Protein AF-0000000070921829 (afdb_homodimer)

Nearest PDB structures (foldseek):
  1y7y-assembly1_B  TM=9.524E-01  e=3.394E-04  Aeromonas hydrophila
  3f51-assembly1_A  TM=9.503E-01  e=8.361E-04  Corynebacterium glutamicum
  1y7y-assembly1_A  TM=8.152E-01  e=5.829E-04  Aeromonas hydrophila
  2b5a-assembly1_A  TM=7.660E-01  e=7.414E-04  [Bacillus] caldolyticus
  3kxa-assembly2_D  TM=5.049E-01  e=1.297E-04  Neisseria gonorrhoeae FA 1090

Secondary structure (DSSP, 8-state):
-----EEEEETTEEEEEEEEHHHHHHHHHHHHTT----STTSGGGSTTSSSS-PPPHHHHHHHHH--S-HHHHHHHHTT--HHHHHHHHTS-HHHHHHHHTTS-PPPHHHHHHHHHHHTS-GGGG-/---PPEEEEETTEEEEEEEEHHHHHHHHHHHHHHH-STTHHHHHHHHHHHTT----HHHHHHHHH--S-HHHHHHHHTT--HHHHHHHHTS-HHHHHHHHTTS-PPPHHHHHHHHHHHTS-GGGG-

Organism: NCBI:txid713585

InterPro domains:
  IPR001387 Cro/C1-type, helix-turn-helix domain [PF01381] (71-125)
  IPR001387 Cro/C1-type, helix-turn-helix domain [PS50943] (71-125)
  IPR001387 Cro/C1-type, helix-turn-helix domain [SM00530] (70-125)
  IPR001387 Cro/C1-type, helix-turn-helix domain [cd00093] (71-125)
  IPR010982 Lambda repressor-like, DNA-binding domain superfamily [G3DSA:1.10.260.40] (68-126)
  IPR010982 Lambda repressor-like, DNA-binding domain superfamily [SSF47413] (70-125)
  IPR050807 Transcriptional regulator/dioxygenase, bacterial-type [PTHR46797] (71-126)

Structure (mmCIF, N/CA/C/O backbone):
data_AF-0000000070921829-model_v1
#
loop_
_entity.id
_entity.type
_entity.pdbx_description
1 polymer 'XRE family transcriptional regulator'
#
loop_
_atom_site.group_PDB
_atom_site.id
_atom_site.type_symbol
_atom_site.label_atom_id
_atom_site.label_alt_id
_atom_site.label_comp_id
_atom_site.label_asym_id
_atom_site.label_entity_id
_atom_site.label_seq_id
_atom_site.pdbx_PDB_ins_code
_atom_site.Cartn_x
_atom_site.Cartn_y
_atom_site.Cartn_z
_atom_site.occupancy
_atom_site.B_iso_or_equiv
_atom_site.auth_seq_id
_atom_site.auth_comp_id
_atom_site.auth_asym_id
_atom_site.auth_atom_id
_atom_site.pdbx_PDB_model_num
ATOM 1 N N . MET A 1 1 ? -25.062 14.719 -0.173 1 31.05 1 MET A N 1
ATOM 2 C CA . MET A 1 1 ? -25.766 14.281 1.028 1 31.05 1 MET A CA 1
ATOM 3 C C . MET A 1 1 ? -24.859 13.445 1.92 1 31.05 1 MET A C 1
ATOM 5 O O . MET A 1 1 ? -24.234 12.484 1.456 1 31.05 1 MET A O 1
ATOM 9 N N . ASN A 1 2 ? -24.188 13.844 2.975 1 36.88 2 ASN A N 1
ATOM 10 C CA . ASN A 1 2 ? -23.219 13.297 3.908 1 36.88 2 ASN A CA 1
ATOM 11 C C . ASN A 1 2 ? -23.703 11.984 4.516 1 36.88 2 ASN A C 1
ATOM 13 O O . ASN A 1 2 ? -24.688 11.961 5.258 1 36.88 2 ASN A O 1
ATOM 17 N N . ALA A 1 3 ? -23.672 10.891 3.936 1 51.91 3 ALA A N 1
ATOM 18 C CA . ALA A 1 3 ? -24.516 9.766 4.32 1 51.91 3 ALA A CA 1
ATOM 19 C C . ALA A 1 3 ? -24.125 9.234 5.699 1 51.91 3 ALA A C 1
ATOM 21 O O . ALA A 1 3 ? -23.047 8.688 5.875 1 51.91 3 ALA A O 1
ATOM 22 N N . GLN A 1 4 ? -24.734 9.648 6.965 1 60.66 4 GLN A N 1
ATOM 23 C CA . GLN A 1 4 ? -24.625 9.281 8.375 1 60.66 4 GLN A CA 1
ATOM 24 C C . GLN A 1 4 ? -25.359 7.977 8.656 1 60.66 4 GLN A C 1
ATOM 26 O O . GLN A 1 4 ? -26.297 7.609 7.934 1 60.66 4 GLN A O 1
ATOM 31 N N . VAL A 1 5 ? -24.625 7.062 9.57 1 65.5 5 VAL A N 1
ATOM 32 C CA . VAL A 1 5 ? -25.328 5.875 10.047 1 65.5 5 VAL A CA 1
ATOM 33 C C . VAL A 1 5 ? -26.656 6.277 10.672 1 65.5 5 VAL A C 1
ATOM 35 O O . VAL A 1 5 ? -26.719 7.227 11.453 1 65.5 5 VAL A O 1
ATOM 38 N N . GLN A 1 6 ? -27.656 5.594 10.18 1 69.19 6 GLN A N 1
ATOM 39 C CA . GLN A 1 6 ? -28.984 5.855 10.742 1 69.19 6 GLN A CA 1
ATOM 40 C C . GLN A 1 6 ? -29.5 4.648 11.516 1 69.19 6 GLN A C 1
ATOM 42 O O . GLN A 1 6 ? -29.484 3.523 11.016 1 69.19 6 GLN A O 1
ATOM 47 N N . ILE A 1 7 ? -29.859 4.859 12.766 1 74.5 7 ILE A N 1
ATOM 48 C CA . ILE A 1 7 ? -30.391 3.777 13.594 1 74.5 7 ILE A CA 1
ATOM 49 C C . ILE A 1 7 ? -31.922 3.75 13.492 1 74.5 7 ILE A C 1
ATOM 51 O O . ILE A 1 7 ? -32.562 4.777 13.672 1 74.5 7 ILE A O 1
ATOM 55 N N . ILE A 1 8 ? -32.438 2.652 13.047 1 75.5 8 ILE A N 1
ATOM 56 C CA . ILE A 1 8 ? -33.875 2.426 13 1 75.5 8 ILE A CA 1
ATOM 57 C C . ILE A 1 8 ? -34.344 1.743 14.281 1 75.5 8 ILE A C 1
ATOM 59 O O . ILE A 1 8 ? -33.812 0.687 14.648 1 75.5 8 ILE A O 1
ATOM 63 N N . GLU A 1 9 ? -35.188 2.381 15.023 1 71.31 9 GLU A N 1
ATOM 64 C CA . GLU A 1 9 ? -35.656 1.861 16.297 1 71.31 9 GLU A CA 1
ATOM 65 C C . GLU A 1 9 ? -37.062 1.258 16.156 1 71.31 9 GLU A C 1
ATOM 67 O O . GLU A 1 9 ? -37.844 1.7 15.312 1 71.31 9 GLU A O 1
ATOM 72 N N . ARG A 1 10 ? -37.281 0.17 16.672 1 73.12 10 ARG A N 1
ATOM 73 C CA . ARG A 1 10 ? -38.625 -0.407 16.859 1 73.12 10 ARG A CA 1
ATOM 74 C C . ARG A 1 10 ? -39 -0.426 18.344 1 73.12 10 ARG A C 1
ATOM 76 O O . ARG A 1 10 ? -38.281 -1.011 19.156 1 73.12 10 ARG A O 1
ATOM 83 N N . ASP A 1 11 ? -40.094 0.163 18.766 1 79.62 11 ASP A N 1
ATOM 84 C CA . ASP A 1 11 ? -40.625 0.255 20.125 1 79.62 11 ASP A CA 1
ATOM 85 C C . ASP A 1 11 ? -39.562 0.844 21.078 1 79.62 11 ASP A C 1
ATOM 87 O O . ASP A 1 11 ? -39.375 0.344 22.188 1 79.62 11 ASP A O 1
ATOM 91 N N . GLY A 1 12 ? -38.812 1.71 20.516 1 72.94 12 GLY A N 1
ATOM 92 C CA . GLY A 1 12 ? -37.844 2.424 21.344 1 72.94 12 GLY A CA 1
ATOM 93 C C . GLY A 1 12 ? -36.5 1.721 21.438 1 72.94 12 GLY A C 1
ATOM 94 O O . GLY A 1 12 ? -35.562 2.23 22.062 1 72.94 12 GLY A O 1
ATOM 95 N N . GLN A 1 13 ? -36.469 0.549 20.969 1 69 13 GLN A N 1
ATOM 96 C CA . GLN A 1 13 ? -35.219 -0.208 20.984 1 69 13 GLN A CA 1
ATOM 97 C C . GLN A 1 13 ? -34.562 -0.225 19.609 1 69 13 GLN A C 1
ATOM 99 O O . GLN A 1 13 ? -35.219 -0.408 18.594 1 69 13 GLN A O 1
ATOM 104 N N . PRO A 1 14 ? -33.281 0.096 19.562 1 69.19 14 PRO A N 1
ATOM 105 C CA . PRO A 1 14 ? -32.625 -0.04 18.266 1 69.19 14 PRO A CA 1
ATOM 106 C C . PRO A 1 14 ? -32.781 -1.425 17.641 1 69.19 14 PRO A C 1
ATOM 108 O O . PRO A 1 14 ? -32.625 -2.438 18.344 1 69.19 14 PRO A O 1
ATOM 111 N N . GLU A 1 15 ? -33.156 -1.432 16.438 1 69.88 15 GLU A N 1
ATOM 112 C CA . GLU A 1 15 ? -33.375 -2.713 15.773 1 69.88 15 GLU A CA 1
ATOM 113 C C . GLU A 1 15 ? -32.438 -2.891 14.578 1 69.88 15 GLU A C 1
ATOM 115 O O . GLU A 1 15 ? -31.922 -3.98 14.352 1 69.88 15 GLU A O 1
ATOM 120 N N . TYR A 1 16 ? -32.312 -1.819 13.758 1 71.12 16 TYR A N 1
ATOM 121 C CA . TYR A 1 16 ? -31.453 -1.869 12.586 1 71.12 16 TYR A CA 1
ATOM 122 C C . TYR A 1 16 ? -30.594 -0.615 12.492 1 71.12 16 TYR A C 1
ATOM 124 O O . TYR A 1 16 ? -30.953 0.434 13.031 1 71.12 16 TYR A O 1
ATOM 132 N N . ALA A 1 17 ? -29.375 -0.714 11.984 1 71.88 17 ALA A N 1
ATOM 133 C CA . ALA A 1 17 ? -28.516 0.389 11.555 1 71.88 17 ALA A CA 1
ATOM 134 C C . ALA A 1 17 ? -28.484 0.505 10.039 1 71.88 17 ALA A C 1
ATOM 136 O O . ALA A 1 17 ? -28.266 -0.485 9.336 1 71.88 17 ALA A O 1
ATOM 137 N N . VAL A 1 18 ? -29.016 1.534 9.656 1 67.88 18 VAL A N 1
ATOM 138 C CA . VAL A 1 18 ? -28.828 1.873 8.25 1 67.88 18 VAL A CA 1
ATOM 139 C C . VAL A 1 18 ? -27.469 2.547 8.055 1 67.88 18 VAL A C 1
ATOM 141 O O . VAL A 1 18 ? -27.234 3.646 8.562 1 67.88 18 VAL A O 1
ATOM 144 N N . VAL A 1 19 ? -26.5 1.731 7.531 1 68.88 19 VAL A N 1
ATOM 145 C CA . VAL A 1 19 ? -25.094 2.09 7.422 1 68.88 19 VAL A CA 1
ATOM 146 C C . VAL A 1 19 ? -24.75 2.371 5.961 1 68.88 19 VAL A C 1
ATOM 148 O O . VAL A 1 19 ? -25.125 1.607 5.07 1 68.88 19 VAL A O 1
ATOM 151 N N . PRO A 1 20 ? -24.312 3.484 5.684 1 66.81 20 PRO A N 1
ATOM 152 C CA . PRO A 1 20 ? -23.781 3.623 4.324 1 66.81 20 PRO A CA 1
ATOM 153 C C . PRO A 1 20 ? -22.938 2.42 3.891 1 66.81 20 PRO A C 1
ATOM 155 O O . PRO A 1 20 ? -22.188 1.862 4.695 1 66.81 20 PRO A O 1
ATOM 158 N N . ILE A 1 21 ? -23.094 2.035 2.668 1 64.25 21 ILE A N 1
ATOM 159 C CA . ILE A 1 21 ? -22.531 0.763 2.227 1 64.25 21 ILE A CA 1
ATOM 160 C C . ILE A 1 21 ? -21.016 0.76 2.439 1 64.25 21 ILE A C 1
ATOM 162 O O . ILE A 1 21 ? -20.453 -0.254 2.842 1 64.25 21 ILE A O 1
ATOM 166 N N . GLU A 1 22 ? -20.5 1.802 2.326 1 62.81 22 GLU A N 1
ATOM 167 C CA . GLU A 1 22 ? -19.047 1.848 2.492 1 62.81 22 GLU A CA 1
ATOM 168 C C . GLU A 1 22 ? -18.656 1.675 3.957 1 62.81 22 GLU A C 1
ATOM 170 O O . GLU A 1 22 ? -17.656 1.003 4.266 1 62.81 22 GLU A O 1
ATOM 175 N N . THR A 1 23 ? -19.438 2.166 4.898 1 62.53 23 THR A N 1
ATOM 176 C CA . THR A 1 23 ? -19.234 1.983 6.332 1 62.53 23 THR A CA 1
ATOM 177 C C . THR A 1 23 ? -19.5 0.534 6.734 1 62.53 23 THR A C 1
ATOM 179 O O . THR A 1 23 ? -18.75 -0.04 7.523 1 62.53 23 THR A O 1
ATOM 182 N N . TYR A 1 24 ? -20.453 -0.033 6.188 1 67 24 TYR A N 1
ATOM 183 C CA . TYR A 1 24 ? -20.766 -1.431 6.465 1 67 24 TYR A CA 1
ATOM 184 C C . TYR A 1 24 ? -19.656 -2.348 5.965 1 67 24 TYR A C 1
ATOM 186 O O . TYR A 1 24 ? -19.219 -3.246 6.688 1 67 24 TYR A O 1
ATOM 194 N N . ARG A 1 25 ? -19.156 -2.029 4.828 1 62.12 25 ARG A N 1
ATOM 195 C CA . ARG A 1 25 ? -18.062 -2.834 4.297 1 62.12 25 ARG A CA 1
ATOM 196 C C . ARG A 1 25 ? -16.828 -2.73 5.18 1 62.12 25 ARG A C 1
ATOM 198 O O . ARG A 1 25 ? -16.156 -3.73 5.434 1 62.12 25 ARG A O 1
ATOM 205 N N . ARG A 1 26 ? -16.656 -1.623 5.707 1 58.62 26 ARG A N 1
ATOM 206 C CA . ARG A 1 26 ? -15.547 -1.396 6.613 1 58.62 26 ARG A CA 1
ATOM 207 C C . ARG A 1 26 ? -15.734 -2.158 7.922 1 58.62 26 ARG A C 1
ATOM 209 O O . ARG A 1 26 ? -14.797 -2.77 8.438 1 58.62 26 ARG A O 1
ATOM 216 N N . LEU A 1 27 ? -16.859 -2.215 8.43 1 60.62 27 LEU A N 1
ATOM 217 C CA . LEU A 1 27 ? -17.156 -2.936 9.672 1 60.62 27 LEU A CA 1
ATOM 218 C C . LEU A 1 27 ? -17.016 -4.441 9.469 1 60.62 27 LEU A C 1
ATOM 220 O O . LEU A 1 27 ? -16.469 -5.137 10.328 1 60.62 27 LEU A O 1
ATOM 224 N N . LEU A 1 28 ? -17.484 -4.801 8.367 1 59.81 28 LEU A N 1
ATOM 225 C CA . LEU A 1 28 ? -17.359 -6.223 8.07 1 59.81 28 LEU A CA 1
ATOM 226 C C . LEU A 1 28 ? -15.891 -6.633 7.973 1 59.81 28 LEU A C 1
ATOM 228 O O . LEU A 1 28 ? -15.5 -7.691 8.469 1 59.81 28 LEU A O 1
ATOM 232 N N . ALA A 1 29 ? -15.25 -5.797 7.355 1 53.53 29 ALA A N 1
ATOM 233 C CA . ALA A 1 29 ? -13.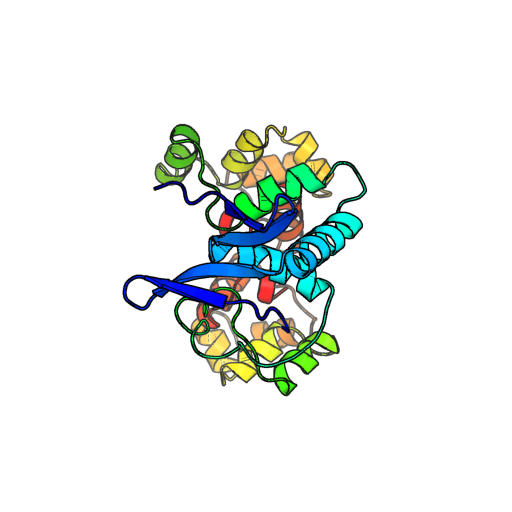828 -6.082 7.188 1 53.53 29 ALA A CA 1
ATOM 234 C C . ALA A 1 29 ? -13.125 -6.164 8.539 1 53.53 29 ALA A C 1
ATOM 236 O O . ALA A 1 29 ? -12.289 -7.051 8.758 1 53.53 29 ALA A O 1
ATOM 237 N N . LEU A 1 30 ? -13.562 -5.316 9.344 1 47.31 30 LEU A N 1
ATOM 238 C CA . LEU A 1 30 ? -12.992 -5.324 10.688 1 47.31 30 LEU A CA 1
ATOM 239 C C . LEU A 1 30 ? -13.469 -6.539 11.477 1 47.31 30 LEU A C 1
ATOM 241 O O . LEU A 1 30 ? -12.688 -7.145 12.219 1 47.31 30 LEU A O 1
ATOM 245 N N . ALA A 1 31 ? -14.758 -6.875 11.211 1 45.59 31 ALA A N 1
ATOM 246 C CA . ALA A 1 31 ? -15.336 -8.016 11.922 1 45.59 31 ALA A CA 1
ATOM 247 C C . ALA A 1 31 ? -14.828 -9.336 11.344 1 45.59 31 ALA A C 1
ATOM 249 O O . ALA A 1 31 ? -14.641 -10.305 12.086 1 45.59 31 ALA A O 1
ATOM 250 N N . GLU A 1 32 ? -14.914 -9.344 9.961 1 43 32 GLU A N 1
ATOM 251 C CA . GLU A 1 32 ? -14.398 -10.555 9.328 1 43 32 GLU A CA 1
ATOM 252 C C . GLU A 1 32 ? -13 -10.891 9.844 1 43 32 GLU A C 1
ATOM 254 O O . GLU A 1 32 ? -12.664 -12.062 10.008 1 43 32 GLU A O 1
ATOM 259 N N . ASP A 1 33 ? -12.273 -9.867 9.883 1 38.5 33 ASP A N 1
ATOM 260 C CA . ASP A 1 33 ? -11 -10.227 10.5 1 38.5 33 ASP A CA 1
ATOM 261 C C . ASP A 1 33 ? -11.219 -10.984 11.805 1 38.5 33 ASP A C 1
ATOM 263 O O . ASP A 1 33 ? -10.359 -11.766 12.227 1 38.5 33 ASP A O 1
ATOM 267 N N . MET A 1 34 ? -12.5 -10.695 12.203 1 31.23 34 MET A N 1
ATOM 268 C CA . MET A 1 34 ? -12.727 -11.562 13.359 1 31.23 34 MET A CA 1
ATOM 269 C C . MET A 1 34 ? -13.383 -12.875 12.93 1 31.23 34 MET A C 1
ATOM 271 O O . MET A 1 34 ? -13.039 -13.938 13.453 1 31.23 34 MET A O 1
ATOM 275 N N . GLU A 1 35 ? -14.672 -12.797 12.047 1 31.34 35 GLU A N 1
ATOM 276 C CA . GLU A 1 35 ? -15.344 -14.055 11.734 1 31.34 35 GLU A CA 1
ATOM 277 C C . GLU A 1 35 ? -14.969 -14.547 10.344 1 31.34 35 GLU A C 1
ATOM 279 O O . GLU A 1 35 ? -14.906 -13.758 9.391 1 31.34 35 GLU A O 1
ATOM 284 N N . ASP A 1 36 ? -14.516 -15.695 9.797 1 29.36 36 ASP A N 1
ATOM 285 C CA . ASP A 1 36 ? -14.195 -16.562 8.664 1 29.36 36 ASP A CA 1
ATOM 286 C C . ASP A 1 36 ? -15.242 -16.422 7.559 1 29.36 36 ASP A C 1
ATOM 288 O O . ASP A 1 36 ? -14.93 -16.609 6.379 1 29.36 36 ASP A O 1
ATOM 292 N N . ILE A 1 37 ? -16.703 -16.703 7.316 1 27.92 37 ILE A N 1
ATOM 293 C CA . ILE A 1 37 ? -17.297 -17.703 6.426 1 27.92 37 ILE A CA 1
ATOM 294 C C . ILE A 1 37 ? -17.719 -17.031 5.121 1 27.92 37 ILE A C 1
ATOM 296 O O . ILE A 1 37 ? -17.922 -15.82 5.07 1 27.92 37 ILE A O 1
ATO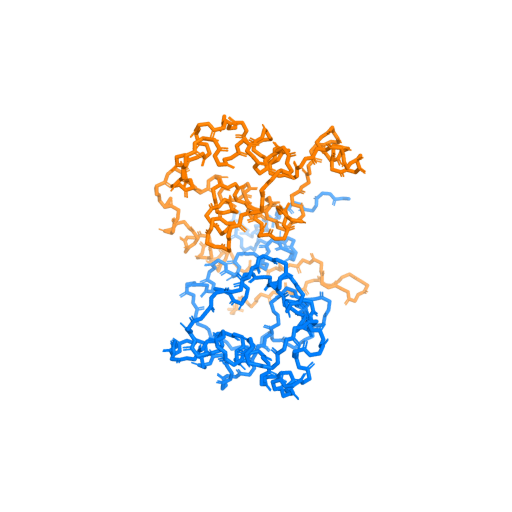M 300 N N . ARG A 1 38 ? -19.156 -17.219 4.141 1 28.05 38 ARG A N 1
ATOM 301 C CA . ARG A 1 38 ? -19.578 -17.797 2.865 1 28.05 38 ARG A CA 1
ATOM 302 C C . ARG A 1 38 ? -19.734 -16.719 1.802 1 28.05 38 ARG A C 1
ATOM 304 O O . ARG A 1 38 ? -19.188 -16.828 0.707 1 28.05 38 ARG A O 1
ATOM 311 N N . ALA A 1 39 ? -21 -16.219 1.125 1 27.78 39 ALA A N 1
ATOM 312 C CA . ALA A 1 39 ? -21.688 -16.156 -0.167 1 27.78 39 ALA A CA 1
ATOM 313 C C . ALA A 1 39 ? -21.578 -14.758 -0.771 1 27.78 39 ALA A C 1
ATOM 315 O O . ALA A 1 39 ? -21.484 -14.602 -1.991 1 27.78 39 ALA A O 1
ATOM 316 N N . TYR A 1 40 ? -21.781 -13.578 -0.158 1 27.52 40 TYR A N 1
ATOM 317 C CA . TYR A 1 40 ? -22.031 -12.258 -0.732 1 27.52 40 TYR A CA 1
ATOM 318 C C . TYR A 1 40 ? -20.797 -11.758 -1.486 1 27.52 40 TYR A C 1
ATOM 320 O O . TYR A 1 40 ? -19.984 -11.016 -0.936 1 27.52 40 TYR A O 1
ATOM 328 N N . ASP A 1 41 ? -19.969 -12.555 -2.311 1 29.36 41 ASP A N 1
ATOM 329 C CA . ASP A 1 41 ? -18.766 -12.586 -3.143 1 29.36 41 ASP A CA 1
ATOM 330 C C . ASP A 1 41 ? -18.969 -11.781 -4.426 1 29.36 41 ASP A C 1
ATOM 332 O O . ASP A 1 41 ? -18.078 -11.023 -4.828 1 29.36 41 ASP A O 1
ATOM 336 N N . ARG A 1 42 ? -19.938 -11.984 -5.375 1 27.7 42 ARG A N 1
ATOM 337 C CA . ARG A 1 42 ? -19.656 -11.914 -6.801 1 27.7 42 ARG A CA 1
ATOM 338 C C . ARG A 1 42 ? -19.656 -10.469 -7.289 1 27.7 42 ARG A C 1
ATOM 340 O O . ARG A 1 42 ? -18.766 -10.047 -8.016 1 27.7 42 ARG A O 1
ATOM 347 N N . ALA A 1 43 ? -20.719 -9.859 -7.316 1 28.73 43 ALA A N 1
ATOM 348 C CA . ALA A 1 43 ? -20.984 -8.672 -8.125 1 28.73 43 ALA A CA 1
ATOM 349 C C . ALA A 1 43 ? -20.156 -7.488 -7.633 1 28.73 43 ALA A C 1
ATOM 351 O O . ALA A 1 43 ? -19.594 -6.738 -8.438 1 28.73 43 ALA A O 1
ATOM 352 N N . MET A 1 44 ? -20.094 -7.109 -6.305 1 32.22 44 MET A N 1
ATOM 353 C CA . MET A 1 44 ? -19.219 -6.137 -5.648 1 32.22 44 MET A CA 1
ATOM 354 C C . MET A 1 44 ? -17.75 -6.469 -5.887 1 32.22 44 MET A C 1
ATOM 356 O O . MET A 1 44 ? -16.859 -5.797 -5.359 1 32.22 44 MET A O 1
ATOM 360 N N . ALA A 1 45 ? -17.109 -7.246 -6.805 1 30.77 45 ALA A N 1
ATOM 361 C CA . ALA A 1 45 ? -15.891 -7.832 -7.355 1 30.77 45 ALA A CA 1
ATOM 362 C C . ALA A 1 45 ? -15.164 -6.84 -8.258 1 30.77 45 ALA A C 1
ATOM 364 O O . ALA A 1 45 ? -13.945 -6.688 -8.172 1 30.77 45 ALA A O 1
ATOM 365 N N . GLU A 1 46 ? -15.57 -6.246 -9.398 1 33.41 46 GLU A N 1
ATOM 366 C CA . GLU A 1 46 ? -14.906 -5.523 -10.484 1 33.41 46 GLU A CA 1
ATOM 367 C C . GLU A 1 46 ? -14.531 -4.109 -10.055 1 33.41 46 GLU A C 1
ATOM 369 O O . GLU A 1 46 ? -13.438 -3.631 -10.359 1 33.41 46 GLU A O 1
ATOM 374 N N . ILE A 1 47 ? -15.227 -3.01 -9.898 1 35.69 47 ILE A N 1
ATOM 375 C CA . ILE A 1 47 ? -15 -1.662 -9.383 1 35.69 47 ILE A CA 1
ATOM 376 C C . ILE A 1 47 ? -14.219 -1.732 -8.078 1 35.69 47 ILE A C 1
ATOM 378 O O . ILE A 1 47 ? -13.289 -0.948 -7.859 1 35.69 47 ILE A O 1
ATOM 382 N N . ASN A 1 48 ? -14.328 -2.604 -7.102 1 37.66 48 ASN A N 1
ATOM 383 C CA . ASN A 1 48 ? -13.797 -3.396 -6 1 37.66 48 ASN A CA 1
ATOM 384 C C . ASN A 1 48 ? -12.586 -4.215 -6.43 1 37.66 48 ASN A C 1
ATOM 386 O O . ASN A 1 48 ? -11.961 -4.887 -5.605 1 37.66 48 ASN A O 1
ATOM 390 N N . ARG A 1 49 ? -12.281 -4.641 -7.41 1 37.81 49 ARG A N 1
ATOM 391 C CA . ARG A 1 49 ? -11.195 -5.359 -8.07 1 37.81 49 ARG A CA 1
ATOM 392 C C . ARG A 1 49 ? -9.844 -4.727 -7.746 1 37.81 49 ARG A C 1
ATOM 394 O O . ARG A 1 49 ? -8.844 -5.434 -7.578 1 37.81 49 ARG A O 1
ATOM 401 N N . GLY A 1 50 ? -9.578 -3.564 -8.039 1 39.81 50 GLY A N 1
ATOM 402 C CA . GLY A 1 50 ? -8.281 -3.115 -7.562 1 39.81 50 GLY A CA 1
ATOM 403 C C . GLY A 1 50 ? -8.086 -3.328 -6.074 1 39.81 50 GLY A C 1
ATOM 404 O O . GLY A 1 50 ? -6.984 -3.664 -5.629 1 39.81 50 GLY A O 1
ATOM 405 N N . GLU A 1 51 ? -9.023 -2.768 -5.137 1 44.03 51 GLU A N 1
ATOM 406 C CA . GLU A 1 51 ? -8.812 -3.031 -3.715 1 44.03 51 GLU A CA 1
ATOM 407 C C . GLU A 1 51 ? -8.961 -4.516 -3.4 1 44.03 51 GLU A C 1
ATOM 409 O O . GLU A 1 51 ? -7.973 -5.203 -3.129 1 44.03 51 GLU A O 1
ATOM 414 N N . ASP A 1 52 ? -10.336 -5.199 -2.701 1 50.47 52 ASP A N 1
ATOM 415 C CA . ASP A 1 52 ? -10.336 -6.539 -2.123 1 50.47 52 ASP A CA 1
ATOM 416 C C . ASP A 1 52 ? -10.703 -7.59 -3.17 1 50.47 52 ASP A C 1
ATOM 418 O O . ASP A 1 52 ? -11.883 -7.867 -3.395 1 50.47 52 ASP A O 1
ATOM 422 N N . GLU A 1 53 ? -10.164 -7.695 -4.281 1 63.78 53 GLU A N 1
ATOM 423 C CA . GLU A 1 53 ? -10.25 -8.875 -5.141 1 63.78 53 GLU A CA 1
ATOM 424 C C . GLU A 1 53 ? -10.359 -10.148 -4.32 1 63.78 53 GLU A C 1
ATOM 426 O O . GLU A 1 53 ? -9.609 -10.352 -3.367 1 63.78 53 GLU A O 1
ATOM 431 N N . ILE A 1 54 ? -11.562 -10.875 -4.535 1 64.19 54 ILE A N 1
ATOM 432 C CA . ILE A 1 54 ? -11.727 -12.148 -3.838 1 64.19 54 ILE A CA 1
ATOM 433 C C . ILE A 1 54 ? -10.961 -13.242 -4.578 1 64.19 54 ILE A C 1
ATOM 435 O O . ILE A 1 54 ? -11.297 -13.578 -5.715 1 64.19 54 ILE A O 1
ATOM 439 N N . LEU A 1 55 ? -10.195 -13.789 -3.959 1 81.31 55 LEU A N 1
ATOM 440 C CA . LEU A 1 55 ? -9.344 -14.812 -4.555 1 81.31 55 LEU A CA 1
ATOM 441 C C . LEU A 1 55 ? -9.938 -16.203 -4.348 1 81.31 55 LEU A C 1
ATOM 443 O O . LEU A 1 55 ? -10.539 -16.469 -3.307 1 81.31 55 LEU A O 1
ATOM 447 N N . PRO A 1 56 ? -9.797 -17.156 -5.438 1 84.44 56 PRO A N 1
ATOM 448 C CA . PRO A 1 56 ? -10.156 -18.562 -5.184 1 84.44 56 PRO A CA 1
ATOM 449 C C . PRO A 1 56 ? -9.516 -19.109 -3.912 1 84.44 56 PRO A C 1
ATOM 451 O O . PRO A 1 56 ? -8.422 -18.672 -3.531 1 84.44 56 PRO A O 1
ATOM 454 N N . THR A 1 57 ? -10.219 -20.062 -3.34 1 85.81 57 THR A N 1
ATOM 455 C CA . THR A 1 57 ? -9.789 -20.625 -2.064 1 85.81 57 THR A CA 1
ATOM 456 C C . THR A 1 57 ? -8.359 -21.156 -2.16 1 85.81 57 THR A C 1
ATOM 458 O O . THR A 1 57 ? -7.562 -20.969 -1.244 1 85.81 57 THR A O 1
ATOM 461 N N . GLU A 1 58 ? -8.125 -21.812 -3.23 1 92.31 58 GLU A N 1
ATOM 462 C CA . GLU A 1 58 ? -6.801 -22.391 -3.408 1 92.31 58 GLU A CA 1
ATOM 463 C C . GLU A 1 58 ? -5.715 -21.328 -3.375 1 92.31 58 GLU A C 1
ATOM 465 O O . GLU A 1 58 ? -4.648 -21.531 -2.787 1 92.31 58 GLU A O 1
ATOM 470 N N . VAL A 1 59 ? -6.016 -20.25 -4.039 1 92.19 59 VAL A N 1
ATOM 471 C CA . VAL A 1 59 ? -5.055 -19.156 -4.078 1 92.19 59 VAL A CA 1
ATOM 472 C C . VAL A 1 59 ? -4.941 -18.516 -2.693 1 92.19 59 VAL A C 1
ATOM 474 O O . VAL A 1 59 ? -3.836 -18.266 -2.205 1 92.19 59 VAL A O 1
ATOM 477 N N . ALA A 1 60 ? -6.02 -18.234 -2.104 1 86.06 60 ALA A N 1
ATOM 478 C CA . ALA A 1 60 ? -6.051 -17.641 -0.77 1 86.06 60 ALA A CA 1
ATOM 479 C C . ALA A 1 60 ? -5.289 -18.516 0.233 1 86.06 60 ALA A C 1
ATOM 481 O O . ALA A 1 60 ? -4.602 -17.984 1.113 1 86.06 60 ALA A O 1
ATOM 482 N N . GLU A 1 61 ? -5.391 -19.797 0.099 1 87.81 61 GLU A N 1
ATOM 483 C CA . GLU A 1 61 ? -4.723 -20.734 1 1 87.81 61 GLU A CA 1
ATOM 484 C C . GLU A 1 61 ? -3.205 -20.641 0.869 1 87.81 61 GLU A C 1
ATOM 486 O O . GLU A 1 61 ? -2.48 -20.812 1.851 1 87.81 61 GLU A O 1
ATOM 491 N N . ARG A 1 62 ? -2.742 -20.375 -0.352 1 94.12 62 ARG A N 1
ATOM 492 C CA . ARG A 1 62 ? -1.307 -20.219 -0.56 1 94.12 62 ARG A CA 1
ATOM 493 C C . ARG A 1 62 ? -0.761 -19.031 0.237 1 94.12 62 ARG A C 1
ATOM 495 O O . ARG A 1 62 ? 0.349 -19.094 0.769 1 94.12 62 ARG A O 1
ATOM 502 N N . PHE A 1 63 ? -1.584 -18 0.329 1 89.5 63 PHE A N 1
ATOM 503 C CA . PHE A 1 63 ? -1.182 -16.844 1.114 1 89.5 63 PHE A CA 1
ATOM 504 C C . PHE A 1 63 ? -1.156 -17.172 2.602 1 89.5 63 PHE A C 1
ATOM 506 O O . PHE A 1 63 ? -0.228 -16.797 3.314 1 89.5 63 PHE A O 1
ATOM 513 N N . LEU A 1 64 ? -2.064 -17.875 2.992 1 84.38 64 LEU A N 1
ATOM 514 C CA . LEU A 1 64 ? -2.223 -18.203 4.406 1 84.38 64 LEU A CA 1
ATOM 515 C C . LEU A 1 64 ? -1.107 -19.125 4.883 1 84.38 64 LEU A C 1
ATOM 517 O O . LEU A 1 64 ? -0.65 -19.016 6.023 1 84.38 64 LEU A O 1
ATOM 521 N N . ASN A 1 65 ? -0.684 -20.047 4.008 1 90.25 65 ASN A N 1
ATOM 522 C CA . ASN A 1 65 ? 0.35 -21.016 4.348 1 90.25 65 ASN A CA 1
ATOM 523 C C . ASN A 1 65 ? 1.707 -20.344 4.539 1 90.25 65 ASN A C 1
ATOM 525 O O . ASN A 1 65 ? 2.57 -20.875 5.242 1 90.25 65 ASN A O 1
ATOM 529 N N . GLY A 1 66 ? 2.027 -19.297 3.906 1 89.31 66 GLY A N 1
ATOM 530 C CA . GLY A 1 66 ? 3.227 -18.5 4.098 1 89.31 66 GLY A CA 1
ATOM 531 C C . GLY A 1 66 ? 4.469 -19.125 3.49 1 89.31 66 GLY A C 1
ATOM 532 O O . GLY A 1 66 ? 5.578 -18.625 3.691 1 89.31 66 GLY A O 1
ATOM 533 N N . ALA A 1 67 ? 4.34 -20.078 2.777 1 92 67 ALA A N 1
ATOM 534 C CA . ALA A 1 67 ? 5.473 -20.812 2.23 1 92 67 ALA A CA 1
ATOM 535 C C . ALA A 1 67 ? 5.934 -20.203 0.907 1 92 67 ALA A C 1
ATOM 537 O O . ALA A 1 67 ? 7.055 -20.469 0.458 1 92 67 ALA A O 1
ATOM 538 N N . THR A 1 68 ? 5.027 -19.484 0.289 1 96.94 68 THR A N 1
ATOM 539 C CA . THR A 1 68 ? 5.305 -18.922 -1.031 1 96.94 68 THR A CA 1
ATOM 540 C C . THR A 1 68 ? 5.289 -17.406 -0.989 1 96.94 68 THR A C 1
ATOM 542 O O . THR A 1 68 ? 4.414 -16.797 -0.358 1 96.94 68 THR A O 1
ATOM 545 N N . GLN A 1 69 ? 6.223 -16.812 -1.645 1 97.88 69 GLN A N 1
ATOM 546 C CA . GLN A 1 69 ? 6.254 -15.359 -1.704 1 97.88 69 GLN A CA 1
ATOM 547 C C . GLN A 1 69 ? 5.012 -14.812 -2.398 1 97.88 69 GLN A C 1
ATOM 549 O O . GLN A 1 69 ? 4.551 -15.375 -3.395 1 97.88 69 GLN A O 1
ATOM 554 N N . PRO A 1 70 ? 4.516 -13.719 -1.945 1 97.56 70 PRO A N 1
ATOM 555 C CA . PRO A 1 70 ? 3.297 -13.141 -2.516 1 97.56 70 PRO A CA 1
ATOM 556 C C . PRO A 1 70 ? 3.428 -12.836 -4.008 1 97.56 70 PRO A C 1
ATOM 558 O O . PRO A 1 70 ? 2.477 -13.039 -4.766 1 97.56 70 PRO A O 1
ATOM 561 N N . LEU A 1 71 ? 4.57 -12.383 -4.398 1 98.62 71 LEU A N 1
ATOM 562 C CA . LEU A 1 71 ? 4.773 -12.062 -5.805 1 98.62 71 LEU A CA 1
ATOM 563 C C . LEU A 1 71 ? 4.484 -13.273 -6.688 1 98.62 71 LEU A C 1
ATOM 565 O O . LEU A 1 71 ? 3.83 -13.148 -7.727 1 98.62 71 LEU A O 1
ATOM 569 N N . ARG A 1 72 ? 4.98 -14.398 -6.238 1 98.69 72 ARG A N 1
ATOM 570 C CA . ARG A 1 72 ? 4.773 -15.625 -7.008 1 98.69 72 ARG A CA 1
ATOM 571 C C . ARG A 1 72 ? 3.295 -15.992 -7.066 1 98.69 72 ARG A C 1
ATOM 573 O O . ARG A 1 72 ? 2.779 -16.344 -8.133 1 98.69 72 ARG A O 1
ATOM 580 N N . ILE A 1 73 ? 2.652 -15.906 -5.984 1 97.88 73 ILE A N 1
ATOM 581 C CA . ILE A 1 73 ? 1.237 -16.25 -5.91 1 97.88 73 ILE A CA 1
ATOM 582 C C . ILE A 1 73 ? 0.433 -15.375 -6.859 1 97.88 73 ILE A C 1
ATOM 584 O O . ILE A 1 73 ? -0.344 -15.875 -7.676 1 97.88 73 ILE A O 1
ATOM 588 N N . TRP A 1 74 ? 0.614 -14.109 -6.832 1 97.31 74 TRP A N 1
ATOM 589 C CA . TRP A 1 74 ? -0.116 -13.172 -7.68 1 97.31 74 TRP A CA 1
ATOM 590 C C . TRP A 1 74 ? 0.237 -13.375 -9.148 1 97.31 74 TRP A C 1
ATOM 592 O O . TRP A 1 74 ? -0.639 -13.328 -10.016 1 97.31 74 TRP A O 1
ATOM 602 N N . ARG A 1 75 ? 1.58 -13.461 -9.359 1 98.56 75 ARG A N 1
ATOM 603 C CA . ARG A 1 75 ? 1.994 -13.68 -10.742 1 98.56 75 ARG A CA 1
ATOM 604 C C . ARG A 1 75 ? 1.281 -14.883 -11.344 1 98.56 75 ARG A C 1
ATOM 606 O O . ARG A 1 75 ? 0.724 -14.797 -12.445 1 98.56 75 ARG A O 1
ATOM 613 N N . GLU A 1 76 ? 1.336 -15.992 -10.625 1 98.38 76 GLU A N 1
ATOM 614 C CA . GLU A 1 76 ? 0.718 -17.234 -11.094 1 98.38 76 GLU A CA 1
ATOM 615 C C . GLU A 1 76 ? -0.796 -17.078 -11.219 1 98.38 76 GLU A C 1
ATOM 617 O O . GLU A 1 76 ? -1.397 -17.547 -12.18 1 98.38 76 GLU A O 1
ATOM 622 N N . TYR A 1 77 ? -1.408 -16.422 -10.328 1 96.75 77 TYR A N 1
ATOM 623 C CA . TYR A 1 77 ? -2.848 -16.188 -10.367 1 96.75 77 TYR A CA 1
ATOM 624 C C . TYR A 1 77 ? -3.234 -15.375 -11.602 1 96.75 77 TYR A C 1
ATOM 626 O O . TYR A 1 77 ? -4.301 -15.594 -12.18 1 96.75 77 TYR A O 1
ATOM 634 N N . ARG A 1 78 ? -2.363 -14.508 -12.016 1 95.19 78 ARG A N 1
ATOM 635 C CA . ARG A 1 78 ? -2.604 -13.688 -13.195 1 95.19 78 ARG A CA 1
ATOM 636 C C . ARG A 1 78 ? -2.201 -14.422 -14.469 1 95.19 78 ARG A C 1
ATOM 638 O O . ARG A 1 78 ? -2.291 -13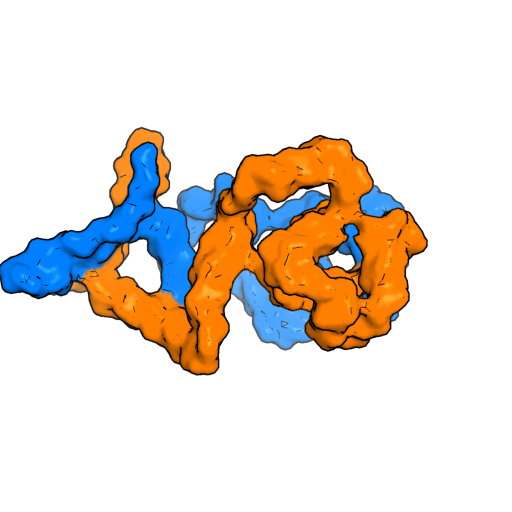.867 -15.57 1 95.19 78 ARG A O 1
ATOM 645 N N . GLY A 1 79 ? -1.571 -15.523 -14.242 1 95.38 79 GLY A N 1
ATOM 646 C CA . GLY A 1 79 ? -1.199 -16.344 -15.383 1 95.38 79 GLY A CA 1
ATOM 647 C C . GLY A 1 79 ? 0.061 -15.859 -16.078 1 95.38 79 GLY A C 1
ATOM 648 O O . GLY A 1 79 ? 0.252 -16.109 -17.266 1 95.38 79 GLY A O 1
ATOM 649 N N . LEU A 1 80 ? 0.873 -15.211 -15.398 1 97.88 80 LEU A N 1
ATOM 650 C CA . LEU A 1 80 ? 2.086 -14.68 -16 1 97.88 80 LEU A CA 1
ATOM 651 C C . LEU A 1 80 ? 3.279 -15.586 -15.727 1 97.88 80 LEU A C 1
ATOM 653 O O . LEU A 1 80 ? 3.402 -16.141 -14.633 1 97.88 80 LEU A O 1
ATOM 657 N N . THR A 1 81 ? 4.148 -15.68 -16.719 1 98.56 81 THR A N 1
ATOM 658 C CA . THR A 1 81 ? 5.465 -16.266 -16.484 1 98.56 81 THR A CA 1
ATOM 659 C C . THR A 1 81 ? 6.391 -15.25 -15.812 1 98.56 81 THR A C 1
ATOM 661 O O . THR A 1 81 ? 6.082 -14.055 -15.75 1 98.56 81 THR A O 1
ATOM 664 N N . GLN A 1 82 ? 7.48 -15.805 -15.344 1 98.69 82 GLN A N 1
ATOM 665 C CA . GLN A 1 82 ? 8.461 -14.891 -14.773 1 98.69 82 GLN A CA 1
ATOM 666 C C . GLN A 1 82 ? 8.977 -13.906 -15.828 1 98.69 82 GLN A C 1
ATOM 668 O O . GLN A 1 82 ? 9.18 -12.727 -15.539 1 98.69 82 GLN A O 1
ATOM 673 N N . GLN A 1 83 ? 9.133 -14.336 -17.047 1 98.69 83 GLN A N 1
ATOM 674 C CA . GLN A 1 83 ? 9.633 -13.5 -18.141 1 98.69 83 GLN A CA 1
ATOM 675 C C . GLN A 1 83 ? 8.641 -12.391 -18.484 1 98.69 83 GLN A C 1
ATOM 677 O O . GLN A 1 83 ? 9.031 -11.227 -18.625 1 98.69 83 GLN A O 1
ATOM 682 N N . LYS A 1 84 ? 7.41 -12.75 -18.578 1 98.19 84 LYS A N 1
ATOM 683 C CA . LYS A 1 84 ? 6.391 -11.766 -18.922 1 98.19 84 LYS A CA 1
ATOM 684 C C . LYS A 1 84 ? 6.273 -10.695 -17.844 1 98.19 84 LYS A C 1
ATOM 686 O O . LYS A 1 84 ? 6.113 -9.516 -18.141 1 98.19 84 LYS A O 1
ATOM 691 N N . LEU A 1 85 ? 6.379 -11.164 -16.609 1 98.5 85 LEU A N 1
ATOM 692 C CA . LEU A 1 85 ? 6.328 -10.203 -15.508 1 98.5 85 LEU A CA 1
ATOM 693 C C . LEU A 1 85 ? 7.562 -9.305 -15.516 1 98.5 85 LEU A C 1
ATOM 695 O O . LEU A 1 85 ? 7.461 -8.102 -15.289 1 98.5 85 LEU A O 1
ATOM 699 N N . ALA A 1 86 ? 8.711 -9.859 -15.727 1 98.81 86 ALA A N 1
ATOM 700 C CA . ALA A 1 86 ? 9.961 -9.102 -15.812 1 98.81 86 ALA A CA 1
ATOM 701 C C . ALA A 1 86 ? 9.875 -8.016 -16.875 1 98.81 86 ALA A C 1
ATOM 703 O O . ALA A 1 86 ? 10.234 -6.863 -16.625 1 98.81 86 ALA A O 1
ATOM 704 N N . ASP A 1 87 ? 9.328 -8.383 -17.969 1 97.44 87 ASP A N 1
ATOM 705 C CA . ASP A 1 87 ? 9.172 -7.434 -19.078 1 97.44 87 ASP A CA 1
ATOM 706 C C . ASP A 1 87 ? 8.234 -6.293 -18.688 1 97.44 87 ASP A C 1
ATOM 708 O O . ASP A 1 87 ? 8.531 -5.125 -18.922 1 97.44 87 ASP A O 1
ATOM 712 N N . ALA A 1 88 ? 7.191 -6.633 -18.078 1 95.56 88 ALA A N 1
ATOM 713 C CA . ALA A 1 88 ? 6.199 -5.637 -17.688 1 95.56 88 ALA A CA 1
ATOM 714 C C . ALA A 1 88 ? 6.77 -4.688 -16.625 1 95.56 88 ALA A C 1
ATOM 716 O O . ALA A 1 88 ? 6.406 -3.51 -16.594 1 95.56 88 ALA A O 1
ATOM 717 N N . ALA A 1 89 ? 7.668 -5.234 -15.82 1 97.38 89 ALA A N 1
ATOM 718 C CA . ALA A 1 89 ? 8.227 -4.445 -14.727 1 97.38 89 ALA A CA 1
ATOM 719 C C . ALA A 1 89 ? 9.523 -3.756 -15.156 1 97.38 89 ALA A C 1
ATOM 721 O O . ALA A 1 89 ? 10.078 -2.951 -14.406 1 97.38 89 ALA A O 1
ATOM 722 N N . GLY A 1 90 ? 10 -4.059 -16.281 1 97.69 90 GLY A N 1
ATOM 723 C CA . GLY A 1 90 ? 11.211 -3.439 -16.797 1 97.69 90 GLY A CA 1
ATOM 724 C C . GLY A 1 90 ? 12.477 -3.951 -16.125 1 97.69 90 GLY A C 1
ATOM 725 O O . GLY A 1 90 ? 13.414 -3.186 -15.898 1 97.69 90 GLY A O 1
ATOM 726 N N . VAL A 1 91 ? 12.477 -5.137 -15.75 1 98.62 91 VAL A N 1
ATOM 727 C CA . VAL A 1 91 ? 13.648 -5.746 -15.125 1 98.62 91 VAL A CA 1
ATOM 728 C C . VAL A 1 91 ? 13.961 -7.082 -15.789 1 98.62 91 VAL A C 1
ATOM 730 O O . VAL A 1 91 ? 13.266 -7.492 -16.719 1 98.62 91 VAL A O 1
ATOM 733 N N . GLY A 1 92 ? 15.016 -7.699 -15.328 1 98.69 92 GLY A N 1
ATOM 734 C CA . GLY A 1 92 ? 15.367 -9 -15.867 1 98.69 92 GLY A CA 1
ATOM 735 C C . GLY A 1 92 ? 14.711 -10.148 -15.125 1 98.69 92 GLY A C 1
ATOM 736 O O . GLY A 1 92 ? 14.336 -10.016 -13.961 1 98.69 92 GLY A O 1
ATOM 737 N N . LYS A 1 93 ? 14.508 -11.258 -15.812 1 98.69 93 LYS A N 1
ATOM 738 C CA . LYS A 1 93 ? 13.883 -12.445 -15.25 1 98.69 93 LYS A CA 1
ATOM 739 C C . LYS A 1 93 ? 14.609 -12.898 -13.977 1 98.69 93 LYS A C 1
ATOM 741 O O . LYS A 1 93 ? 13.969 -13.281 -13 1 98.69 93 LYS A O 1
ATOM 746 N N . PRO A 1 94 ? 15.953 -12.867 -13.922 1 98.75 94 PRO A N 1
ATOM 747 C CA . PRO A 1 94 ? 16.625 -13.305 -12.695 1 98.75 94 PRO A CA 1
ATOM 748 C C . PRO A 1 94 ? 16.219 -12.477 -11.477 1 98.75 94 PRO A C 1
ATOM 750 O O . PRO A 1 94 ? 16.172 -13 -10.359 1 98.75 94 PRO A O 1
ATOM 753 N N . TYR A 1 95 ? 15.93 -11.211 -11.727 1 98.62 95 TYR A N 1
ATOM 754 C CA . TYR A 1 95 ? 15.492 -10.336 -10.648 1 98.62 95 TYR A CA 1
ATOM 755 C C . TYR A 1 95 ? 14.172 -10.812 -10.062 1 98.62 95 TYR A C 1
ATOM 757 O O . TYR A 1 95 ? 14.016 -10.906 -8.844 1 98.62 95 TYR A O 1
ATOM 765 N N . ILE A 1 96 ? 13.289 -11.188 -10.898 1 98.81 96 ILE A N 1
ATOM 766 C CA . ILE A 1 96 ? 11.992 -11.727 -10.484 1 98.81 96 ILE A CA 1
ATOM 767 C C . ILE A 1 96 ? 12.203 -13.031 -9.727 1 98.81 96 ILE A C 1
ATOM 769 O O . ILE A 1 96 ? 11.625 -13.234 -8.656 1 98.81 96 ILE A O 1
ATOM 773 N N . SER A 1 97 ? 12.984 -13.883 -10.289 1 98.75 97 SER A N 1
ATOM 774 C CA . SER A 1 97 ? 13.258 -15.18 -9.688 1 98.75 97 SER A CA 1
ATOM 775 C C . SER A 1 97 ? 13.797 -15.031 -8.266 1 98.75 97 SER A C 1
ATOM 777 O O . SER A 1 97 ? 13.367 -15.734 -7.352 1 98.75 97 SER A O 1
ATOM 779 N N . GLN A 1 98 ? 14.711 -14.125 -8.062 1 98.75 98 GLN A N 1
ATOM 780 C CA . GLN A 1 98 ? 15.32 -13.906 -6.754 1 98.75 98 GLN A CA 1
ATOM 781 C C . GLN A 1 98 ? 14.305 -13.375 -5.75 1 98.75 98 GLN A C 1
ATOM 783 O O . GLN A 1 98 ? 14.312 -13.758 -4.582 1 98.75 98 GLN A O 1
ATOM 788 N N . ILE A 1 99 ? 13.438 -12.461 -6.176 1 98.5 99 ILE A N 1
ATOM 789 C CA . ILE A 1 99 ? 12.398 -11.938 -5.301 1 98.5 99 ILE A CA 1
ATOM 790 C C . ILE A 1 99 ? 11.445 -13.062 -4.895 1 98.5 99 ILE A C 1
ATOM 792 O O . ILE A 1 99 ? 11.109 -13.203 -3.717 1 98.5 99 ILE A O 1
ATOM 796 N N . GLU A 1 100 ? 11.102 -13.891 -5.836 1 98.5 100 GLU A N 1
ATOM 797 C CA . GLU A 1 100 ? 10.133 -14.945 -5.574 1 98.5 100 GLU A CA 1
ATOM 798 C C . GLU A 1 100 ? 10.734 -16.047 -4.699 1 98.5 100 GLU A C 1
ATOM 800 O O . GLU A 1 100 ? 10 -16.812 -4.07 1 98.5 100 GLU A O 1
ATOM 805 N N . ALA A 1 101 ? 12.031 -16.094 -4.715 1 97.88 101 ALA A N 1
ATOM 806 C CA . ALA A 1 101 ? 12.734 -17.078 -3.879 1 97.88 101 ALA A CA 1
ATOM 807 C C . ALA A 1 101 ? 13.023 -16.5 -2.496 1 97.88 101 ALA A C 1
ATOM 809 O O . ALA A 1 101 ? 13.57 -17.188 -1.633 1 97.88 101 ALA A O 1
ATOM 810 N N . GLY A 1 102 ? 12.758 -15.328 -2.275 1 96.56 102 GLY A N 1
ATOM 811 C CA . GLY A 1 102 ? 13.031 -14.688 -0.999 1 96.56 102 GLY A CA 1
ATOM 812 C C . GLY A 1 102 ? 14.477 -14.273 -0.834 1 96.56 102 GLY A C 1
ATOM 813 O O . GLY A 1 102 ? 14.922 -13.969 0.275 1 96.56 102 GLY A O 1
ATOM 814 N N . LYS A 1 103 ? 15.195 -14.164 -1.892 1 97.69 103 LYS A N 1
ATOM 815 C CA . LYS A 1 103 ? 16.625 -13.898 -1.83 1 97.69 103 LYS A CA 1
ATOM 816 C C . LYS A 1 103 ? 16.922 -12.422 -2.066 1 97.69 103 LYS A C 1
ATOM 818 O O . LYS A 1 103 ? 18.047 -11.961 -1.817 1 97.69 103 LYS A O 1
ATOM 823 N N . LYS A 1 104 ? 15.977 -11.625 -2.541 1 97.38 104 LYS A N 1
ATOM 824 C CA . LYS A 1 104 ? 16.156 -10.211 -2.854 1 97.38 104 LYS A CA 1
ATOM 825 C C . LYS A 1 104 ? 14.891 -9.414 -2.562 1 97.38 104 LYS A C 1
ATOM 827 O O . LYS A 1 104 ? 13.781 -9.867 -2.867 1 97.38 104 LYS A O 1
ATOM 832 N N . GLN A 1 105 ? 15.094 -8.297 -2.014 1 97.25 105 GLN A N 1
ATOM 833 C CA . GLN A 1 105 ? 14 -7.34 -1.878 1 97.25 105 GLN A CA 1
ATOM 834 C C . GLN A 1 105 ? 14 -6.34 -3.033 1 97.25 105 GLN A C 1
ATOM 836 O O . GLN A 1 105 ? 15.047 -5.801 -3.396 1 97.25 105 GLN A O 1
ATOM 841 N N . PRO A 1 106 ? 12.844 -6.148 -3.535 1 98.19 106 PRO A N 1
ATOM 842 C CA . PRO A 1 106 ? 12.812 -5.152 -4.609 1 98.19 106 PRO A CA 1
ATOM 843 C C . PRO A 1 106 ? 13.031 -3.729 -4.098 1 98.19 106 PRO A C 1
ATOM 845 O O . PRO A 1 106 ? 12.805 -3.451 -2.92 1 98.19 106 PRO A O 1
ATOM 848 N N . THR A 1 107 ? 13.5 -2.873 -4.969 1 97.75 107 THR A N 1
ATOM 849 C CA . THR A 1 107 ? 13.445 -1.44 -4.699 1 97.75 107 THR A CA 1
ATOM 850 C C . THR A 1 107 ? 12 -0.942 -4.715 1 97.75 107 THR A C 1
ATOM 852 O O . THR A 1 107 ? 11.109 -1.633 -5.203 1 97.75 107 THR A O 1
ATOM 855 N N . VAL A 1 108 ? 11.789 0.182 -4.242 1 97.81 108 VAL A N 1
ATOM 856 C CA . VAL A 1 108 ? 10.453 0.774 -4.234 1 97.81 108 VAL A CA 1
ATOM 857 C C . VAL A 1 108 ? 9.953 0.939 -5.668 1 97.81 108 VAL A C 1
ATOM 859 O O . VAL A 1 108 ? 8.789 0.657 -5.961 1 97.81 108 VAL A O 1
ATOM 862 N N . GLY A 1 109 ? 10.82 1.364 -6.535 1 97.38 109 GLY A N 1
ATOM 863 C CA . GLY A 1 109 ? 10.438 1.522 -7.93 1 97.38 109 GLY A CA 1
ATOM 864 C C . GLY A 1 109 ? 9.992 0.225 -8.578 1 97.38 109 GLY A C 1
ATOM 865 O O . GLY A 1 109 ? 9 0.2 -9.305 1 97.38 109 GLY A O 1
ATOM 866 N N . VAL A 1 110 ? 10.711 -0.79 -8.344 1 98.25 110 VAL A N 1
ATOM 867 C CA . VAL A 1 110 ? 10.359 -2.086 -8.922 1 98.25 110 VAL A CA 1
ATOM 868 C C . VAL A 1 110 ? 9.07 -2.602 -8.297 1 98.25 110 VAL A C 1
ATOM 870 O O . VAL A 1 110 ? 8.211 -3.152 -8.984 1 98.25 110 VAL A O 1
ATOM 873 N N . LEU A 1 111 ? 8.953 -2.43 -7.023 1 98.31 111 LEU A N 1
ATOM 874 C CA . LEU A 1 111 ? 7.727 -2.834 -6.34 1 98.31 111 LEU A CA 1
ATOM 875 C C . LEU A 1 111 ? 6.512 -2.135 -6.941 1 98.31 111 LEU A C 1
ATOM 877 O O . LEU A 1 111 ? 5.469 -2.762 -7.148 1 98.31 111 LEU A O 1
ATOM 881 N N . GLN A 1 112 ? 6.648 -0.893 -7.223 1 96.69 112 GLN A N 1
ATOM 882 C CA . GLN A 1 112 ? 5.574 -0.131 -7.848 1 96.69 112 GLN A CA 1
ATOM 883 C C . GLN A 1 112 ? 5.234 -0.69 -9.227 1 96.69 112 GLN A C 1
ATOM 885 O O . GLN A 1 112 ? 4.062 -0.877 -9.555 1 96.69 112 GLN A O 1
ATOM 890 N N . ALA A 1 113 ? 6.223 -0.917 -9.984 1 97.31 113 ALA A N 1
ATOM 891 C CA . ALA A 1 113 ? 6.016 -1.459 -11.328 1 97.31 113 ALA A CA 1
ATOM 892 C C . ALA A 1 113 ? 5.332 -2.82 -11.273 1 97.31 113 ALA A C 1
ATOM 894 O O . ALA A 1 113 ? 4.422 -3.1 -12.055 1 97.31 113 ALA A O 1
ATOM 895 N N . LEU A 1 114 ? 5.758 -3.627 -10.305 1 98.38 114 LEU A N 1
ATOM 896 C CA . LEU A 1 114 ? 5.184 -4.961 -10.148 1 98.38 114 LEU A CA 1
ATOM 897 C C . LEU A 1 114 ? 3.725 -4.875 -9.719 1 98.38 114 LEU A C 1
ATOM 899 O O . LEU A 1 114 ? 2.879 -5.617 -10.219 1 98.38 114 LEU A O 1
ATOM 903 N N . SER A 1 115 ? 3.484 -4.039 -8.797 1 96.44 115 SER A N 1
ATOM 904 C CA . SER A 1 115 ? 2.111 -3.875 -8.336 1 96.44 115 SER A CA 1
ATOM 905 C C . SER A 1 115 ? 1.192 -3.432 -9.469 1 96.44 115 SER A C 1
ATOM 907 O O . SER A 1 115 ? 0.067 -3.92 -9.586 1 96.44 115 SER A O 1
ATOM 909 N N . ARG A 1 116 ? 1.67 -2.562 -10.305 1 94.12 116 ARG A N 1
ATOM 910 C CA . ARG A 1 116 ? 0.901 -2.105 -11.453 1 94.12 116 ARG A CA 1
ATOM 911 C C . ARG A 1 116 ? 0.681 -3.242 -12.453 1 94.12 116 ARG A C 1
ATOM 913 O O . ARG A 1 116 ? -0.44 -3.459 -12.914 1 94.12 116 ARG A O 1
ATOM 920 N N . ALA A 1 117 ? 1.728 -3.953 -12.703 1 95.81 117 ALA A N 1
ATOM 921 C CA . ALA A 1 117 ? 1.659 -5.047 -13.664 1 95.81 117 ALA A CA 1
ATOM 922 C C . ALA A 1 117 ? 0.67 -6.117 -13.219 1 95.81 117 ALA A C 1
ATOM 924 O O . ALA A 1 117 ? 0.004 -6.742 -14.047 1 95.81 117 ALA A O 1
ATOM 925 N N . LEU A 1 118 ? 0.558 -6.266 -11.914 1 95 118 LEU A N 1
ATOM 926 C CA . LEU A 1 118 ? -0.261 -7.336 -11.359 1 95 118 LEU A CA 1
ATOM 927 C C . LEU A 1 118 ? -1.623 -6.809 -10.922 1 95 118 LEU A C 1
ATOM 929 O O . LEU A 1 118 ? -2.48 -7.578 -10.484 1 95 118 LEU A O 1
ATOM 933 N N . ALA A 1 119 ? -1.807 -5.512 -11.016 1 90.56 119 ALA A N 1
ATOM 934 C CA . ALA A 1 119 ? -3.041 -4.844 -10.617 1 90.56 119 ALA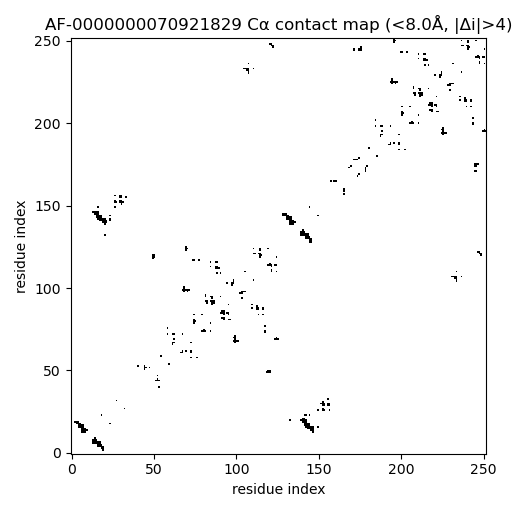 A CA 1
ATOM 935 C C . ALA A 1 119 ? -3.365 -5.113 -9.148 1 90.56 119 ALA A C 1
ATOM 937 O O . ALA A 1 119 ? -4.492 -5.492 -8.82 1 90.56 119 ALA A O 1
ATOM 938 N N . VAL A 1 120 ? -2.416 -4.926 -8.297 1 91.06 120 VAL A N 1
ATOM 939 C CA . VAL A 1 120 ? -2.555 -5.031 -6.852 1 91.06 120 VAL A CA 1
ATOM 940 C C . VAL A 1 120 ? -1.85 -3.857 -6.176 1 91.06 120 VAL A C 1
ATOM 942 O O . VAL A 1 120 ? -1.134 -3.098 -6.832 1 91.06 120 VAL A O 1
ATOM 945 N N . ASP A 1 121 ? -2.123 -3.711 -4.887 1 88.5 121 ASP A N 1
ATOM 946 C CA . ASP A 1 121 ? -1.413 -2.682 -4.133 1 88.5 121 ASP A CA 1
ATOM 947 C C . ASP A 1 121 ? -0.007 -3.148 -3.76 1 88.5 121 ASP A C 1
ATOM 949 O O . ASP A 1 121 ? 0.252 -4.352 -3.674 1 88.5 121 ASP A O 1
ATOM 953 N N . MET A 1 122 ? 0.861 -2.193 -3.588 1 95.19 122 MET A N 1
ATOM 954 C CA . MET A 1 122 ? 2.223 -2.52 -3.176 1 95.19 122 MET A CA 1
ATOM 955 C C . MET A 1 122 ? 2.219 -3.387 -1.921 1 95.19 122 MET A C 1
ATOM 957 O O . MET A 1 122 ? 3.016 -4.32 -1.802 1 95.19 122 MET A O 1
ATOM 961 N N . GLU A 1 123 ? 1.266 -3.129 -1.024 1 91.62 123 GLU A N 1
ATOM 962 C CA . GLU A 1 123 ? 1.155 -3.861 0.234 1 91.62 123 GLU A CA 1
ATOM 963 C C . GLU A 1 123 ? 0.881 -5.344 -0.011 1 91.62 123 GLU A C 1
ATOM 965 O O . GLU A 1 123 ? 1.285 -6.195 0.784 1 91.62 123 GLU A O 1
ATOM 970 N N . ASP A 1 124 ? 0.305 -5.578 -1.114 1 91.94 124 ASP A N 1
ATOM 971 C CA . ASP A 1 124 ? -0.078 -6.949 -1.435 1 91.94 124 ASP A CA 1
ATOM 972 C C . ASP A 1 124 ? 1.144 -7.793 -1.792 1 91.94 124 ASP A C 1
ATOM 974 O O . ASP A 1 124 ? 1.068 -9.023 -1.825 1 91.94 124 ASP A O 1
ATOM 978 N N . LEU A 1 125 ? 2.215 -7.129 -2.047 1 96.62 125 LEU A N 1
ATOM 979 C CA . LEU A 1 125 ? 3.377 -7.836 -2.574 1 96.62 125 LEU A CA 1
ATOM 980 C C . LEU A 1 125 ? 4.457 -7.977 -1.509 1 96.62 125 LEU A C 1
ATOM 982 O O . LEU A 1 125 ? 5.523 -8.539 -1.771 1 96.62 125 LEU A O 1
ATOM 986 N N . VAL A 1 126 ? 4.062 -7.414 -0.258 1 90.25 126 VAL A N 1
ATOM 987 C CA . VAL A 1 126 ? 5.098 -7.445 0.773 1 90.25 126 VAL A CA 1
ATOM 988 C C . VAL A 1 126 ? 4.496 -7.934 2.09 1 90.25 126 VAL A C 1
ATOM 990 O O . VAL A 1 126 ? 3.283 -7.859 2.293 1 90.25 126 VAL A O 1
ATOM 993 N N . MET B 1 1 ? -36.844 -14.141 13.102 1 25.38 1 MET B N 1
ATOM 994 C CA . MET B 1 1 ? -36.656 -13.477 11.812 1 25.38 1 MET B CA 1
ATOM 995 C C . MET B 1 1 ? -35.156 -13.188 11.57 1 25.38 1 MET B C 1
ATOM 997 O O . MET B 1 1 ? -34.531 -12.523 12.391 1 25.38 1 MET B O 1
ATOM 1001 N N . ASN B 1 2 ? -34.344 -14.023 11.008 1 34.75 2 ASN B N 1
ATOM 1002 C CA . ASN B 1 2 ? -32.875 -14.031 10.922 1 34.75 2 ASN B CA 1
ATOM 1003 C C . ASN B 1 2 ? -32.344 -12.773 10.242 1 34.75 2 ASN B C 1
ATOM 1005 O O . ASN B 1 2 ? -32.656 -12.523 9.07 1 34.75 2 ASN B O 1
ATOM 1009 N N . ALA B 1 3 ? -32.344 -11.75 10.906 1 48.22 3 ALA B N 1
ATOM 1010 C CA . ALA B 1 3 ? -32.156 -10.414 10.344 1 48.22 3 ALA B CA 1
ATOM 1011 C C . ALA B 1 3 ? -30.906 -10.344 9.5 1 48.22 3 ALA B C 1
ATOM 1013 O O . ALA B 1 3 ? -29.797 -10.555 10.008 1 48.22 3 ALA B O 1
ATOM 1014 N N . GLN B 1 4 ? -31.062 -10.812 8.172 1 54.34 4 GLN B N 1
ATOM 1015 C CA . GLN B 1 4 ? -30 -10.797 7.168 1 54.34 4 GLN B CA 1
ATOM 1016 C C . GLN B 1 4 ? -29.672 -9.375 6.738 1 54.34 4 GLN B C 1
ATOM 1018 O O . GLN B 1 4 ? -30.5 -8.469 6.875 1 54.34 4 GLN B O 1
ATOM 1023 N N . VAL B 1 5 ? -28.234 -9.07 6.555 1 62.84 5 VAL B N 1
ATOM 1024 C CA . VAL B 1 5 ? -27.797 -7.777 6.023 1 62.84 5 VAL B CA 1
ATOM 1025 C C . VAL B 1 5 ? -28.5 -7.508 4.695 1 62.84 5 VAL B C 1
ATOM 1027 O O . VAL B 1 5 ? -28.578 -8.383 3.832 1 62.84 5 VAL B O 1
ATOM 1030 N N . GLN B 1 6 ? -29.281 -6.434 4.719 1 65.56 6 GLN B N 1
ATOM 1031 C CA . GLN B 1 6 ? -29.938 -6.023 3.488 1 65.56 6 GLN B CA 1
ATOM 1032 C C . GLN B 1 6 ? -29.203 -4.867 2.82 1 65.56 6 GLN B C 1
ATOM 1034 O O . GLN B 1 6 ? -28.875 -3.869 3.469 1 65.56 6 GLN B O 1
ATOM 1039 N N . ILE B 1 7 ? -28.922 -4.969 1.403 1 71.69 7 ILE B N 1
ATOM 1040 C CA . ILE B 1 7 ? -28.234 -3.918 0.664 1 71.69 7 ILE B CA 1
ATOM 1041 C C . ILE B 1 7 ? -29.25 -3.082 -0.112 1 71.69 7 ILE B C 1
ATOM 1043 O O . ILE B 1 7 ? -30.078 -3.625 -0.837 1 71.69 7 ILE B O 1
ATOM 1047 N N . ILE B 1 8 ? -29.375 -1.88 0.237 1 73.56 8 ILE B N 1
ATOM 1048 C CA . ILE B 1 8 ? -30.219 -0.927 -0.475 1 73.56 8 ILE B CA 1
ATOM 1049 C C . ILE B 1 8 ? -29.453 -0.333 -1.652 1 73.56 8 ILE B C 1
ATOM 1051 O O . ILE B 1 8 ? -28.359 0.21 -1.477 1 73.56 8 ILE B O 1
ATOM 1055 N N . GLU B 1 9 ? -30 -0.562 -2.844 1 66.38 9 GLU B N 1
ATOM 1056 C CA . GLU B 1 9 ? -29.359 -0.068 -4.062 1 66.38 9 GLU B CA 1
ATOM 1057 C C . GLU B 1 9 ? -30.062 1.189 -4.574 1 66.38 9 GLU B C 1
ATOM 1059 O O . GLU B 1 9 ? -31.266 1.367 -4.375 1 66.38 9 GLU B O 1
ATOM 1064 N N . ARG B 1 10 ? -29.438 2.121 -4.938 1 69.06 10 ARG B N 1
ATOM 1065 C CA . ARG B 1 10 ? -29.922 3.27 -5.699 1 69.06 10 ARG B CA 1
ATOM 1066 C C . ARG B 1 10 ? -29.391 3.248 -7.125 1 69.06 10 ARG B C 1
ATOM 1068 O O . ARG B 1 10 ? -28.172 3.209 -7.336 1 69.06 10 ARG B O 1
ATOM 1075 N N . ASP B 1 11 ? -30.297 3.203 -8.156 1 76 11 ASP B N 1
ATOM 1076 C CA . ASP B 1 11 ? -29.938 3.182 -9.57 1 76 11 ASP B CA 1
ATOM 1077 C C . ASP B 1 11 ? -29.031 1.998 -9.891 1 76 11 ASP B C 1
ATOM 1079 O O . ASP B 1 11 ? -28.031 2.145 -10.609 1 76 11 ASP B O 1
ATOM 1083 N N . GLY B 1 12 ? -29.172 0.993 -9.141 1 66.88 12 GLY B N 1
ATOM 1084 C CA . GLY B 1 12 ? -28.469 -0.251 -9.414 1 66.88 12 GLY B CA 1
ATOM 1085 C C . GLY B 1 12 ? -27.156 -0.383 -8.648 1 66.88 12 GLY B C 1
ATOM 1086 O O . GLY B 1 12 ? -26.484 -1.408 -8.734 1 66.88 12 GLY B O 1
ATOM 1087 N N . GLN B 1 13 ? -26.812 0.611 -7.965 1 65.56 13 GLN B N 1
ATOM 1088 C CA . GLN B 1 13 ? -25.594 0.574 -7.176 1 65.56 13 GLN B CA 1
ATOM 1089 C C . GLN B 1 13 ? -25.891 0.488 -5.684 1 65.56 13 GLN B C 1
ATOM 1091 O O . GLN B 1 13 ? -26.797 1.172 -5.188 1 65.56 13 GLN B O 1
ATOM 1096 N N . PRO B 1 14 ? -25.109 -0.403 -5.016 1 66.25 14 PRO B N 1
ATOM 1097 C CA . PRO B 1 14 ? -25.312 -0.424 -3.564 1 66.25 14 PRO B CA 1
ATOM 1098 C C . PRO B 1 14 ? -25.031 0.925 -2.908 1 66.25 14 PRO B C 1
ATOM 1100 O O . PRO B 1 14 ? -24.016 1.56 -3.203 1 66.25 14 PRO B O 1
ATOM 1103 N N . GLU B 1 15 ? -25.906 1.328 -2.129 1 67.75 15 GLU B N 1
ATOM 1104 C CA . GLU B 1 15 ? -25.75 2.627 -1.48 1 67.75 15 GLU B CA 1
ATOM 1105 C C . GLU B 1 15 ? -25.734 2.488 0.039 1 67.75 15 GLU B C 1
ATOM 1107 O O . GLU B 1 15 ? -24.969 3.168 0.726 1 67.75 15 GLU B O 1
ATOM 1112 N N . TYR B 1 16 ? -26.516 1.554 0.599 1 71.44 16 TYR B N 1
ATOM 1113 C CA . TYR B 1 16 ? -26.609 1.359 2.041 1 71.44 16 TYR B CA 1
ATOM 1114 C C . TYR B 1 16 ? -26.797 -0.115 2.383 1 71.44 16 TYR B C 1
ATOM 1116 O O . TYR B 1 16 ? -27.281 -0.892 1.562 1 71.44 16 TYR B O 1
ATOM 1124 N N . ALA B 1 17 ? -26.125 -0.549 3.57 1 71.44 17 ALA B N 1
ATOM 1125 C CA . ALA B 1 17 ? -26.422 -1.841 4.188 1 71.44 17 ALA B CA 1
ATOM 1126 C C . ALA B 1 17 ? -27.312 -1.675 5.41 1 71.44 17 ALA B C 1
ATOM 1128 O O . ALA B 1 17 ? -27.031 -0.846 6.281 1 71.44 17 ALA B O 1
ATOM 1129 N N . VAL B 1 18 ? -28.312 -2.33 5.328 1 69.19 18 VAL B N 1
ATOM 1130 C CA . VAL B 1 18 ? -29.188 -2.453 6.5 1 69.19 18 VAL B CA 1
ATOM 1131 C C . VAL B 1 18 ? -28.812 -3.707 7.285 1 69.19 18 VAL B C 1
ATOM 1133 O O . VAL B 1 18 ? -28.969 -4.828 6.793 1 69.19 18 VAL B O 1
ATOM 1136 N N . VAL B 1 19 ? -27.922 -3.473 8.438 1 70.81 19 VAL B N 1
ATOM 1137 C CA . VAL B 1 19 ? -27.328 -4.523 9.25 1 70.81 19 VAL B CA 1
ATOM 1138 C C . VAL B 1 19 ? -28.109 -4.676 10.555 1 70.81 19 VAL B C 1
ATOM 1140 O O . VAL B 1 19 ? -28.438 -3.682 11.211 1 70.81 19 VAL B O 1
ATOM 1143 N N . PRO B 1 20 ? -28.391 -5.914 10.883 1 67.06 20 PRO B N 1
ATOM 1144 C CA . PRO B 1 20 ? -28.953 -6.098 12.219 1 67.06 20 PRO B CA 1
ATOM 1145 C C . PRO B 1 20 ? -28.062 -5.508 13.312 1 67.06 20 PRO B C 1
ATOM 1147 O O . PRO B 1 20 ? -26.828 -5.602 13.234 1 67.06 20 PRO B O 1
ATOM 1150 N N . ILE B 1 21 ? -28.688 -4.914 14.281 1 66.69 21 ILE B N 1
ATOM 1151 C CA . ILE B 1 21 ? -27.938 -4.129 15.258 1 66.69 21 ILE B CA 1
ATOM 1152 C C . ILE B 1 21 ? -26.953 -5.031 16 1 66.69 21 ILE B C 1
ATOM 1154 O O . ILE B 1 21 ? -25.828 -4.621 16.281 1 66.69 21 ILE B O 1
ATOM 1158 N N . GLU B 1 22 ? -27.203 -6.234 16.312 1 64.25 22 GLU B N 1
ATOM 1159 C CA . GLU B 1 22 ? -26.266 -7.121 17.016 1 64.25 22 GLU B CA 1
ATOM 1160 C C . GLU B 1 22 ? -25.062 -7.441 16.141 1 64.25 22 GLU B C 1
ATOM 1162 O O . GLU B 1 22 ? -23.938 -7.5 16.641 1 64.25 22 GLU B O 1
ATOM 1167 N N . THR B 1 23 ? -25.328 -7.676 14.852 1 60.75 23 THR B N 1
ATOM 1168 C CA . THR B 1 23 ? -24.219 -7.895 13.922 1 60.75 23 THR B CA 1
ATOM 1169 C C . THR B 1 23 ? -23.359 -6.648 13.812 1 60.75 23 THR B C 1
ATOM 1171 O O . THR B 1 23 ? -22.125 -6.742 13.797 1 60.75 23 THR B O 1
ATOM 1174 N N . TYR B 1 24 ? -23.953 -5.512 13.734 1 67.44 24 TYR B N 1
ATOM 1175 C CA . TYR B 1 24 ? -23.219 -4.246 13.719 1 67.44 24 TYR B CA 1
ATOM 1176 C C . TYR B 1 24 ? -22.422 -4.066 15 1 67.44 24 TYR B C 1
ATOM 1178 O O . TYR B 1 24 ? -21.234 -3.707 14.945 1 67.44 24 TYR B O 1
ATOM 1186 N N . ARG B 1 25 ? -23 -4.375 16.156 1 62.66 25 ARG B N 1
ATOM 1187 C CA . ARG B 1 25 ? -22.297 -4.277 17.422 1 62.66 25 ARG B CA 1
ATOM 1188 C C . ARG B 1 25 ? -21.141 -5.27 17.484 1 62.66 25 ARG B C 1
ATOM 1190 O O . ARG B 1 25 ? -20.047 -4.934 17.953 1 62.66 25 ARG B O 1
ATOM 1197 N N . ARG B 1 26 ? -21.359 -6.484 17.141 1 58.88 26 ARG B N 1
ATOM 1198 C CA . ARG B 1 26 ? -20.297 -7.477 17.094 1 58.88 26 ARG B CA 1
ATOM 1199 C C . ARG B 1 26 ? -19.156 -7.016 16.188 1 58.88 26 ARG B C 1
ATOM 1201 O O . ARG B 1 26 ? -17.984 -7.156 16.531 1 58.88 26 ARG B O 1
ATOM 1208 N N . LEU B 1 27 ? -19.547 -6.469 15.055 1 58.66 27 LEU B N 1
ATOM 1209 C CA . LEU B 1 27 ? -18.531 -5.949 14.141 1 58.66 27 LEU B CA 1
ATOM 1210 C C . LEU B 1 27 ? -17.75 -4.805 14.781 1 58.66 27 LEU B C 1
ATOM 1212 O O . LEU B 1 27 ? -16.531 -4.727 14.641 1 58.66 27 LEU B O 1
ATOM 1216 N N . LEU B 1 28 ? -18.484 -4.102 15.5 1 60.53 28 LEU B N 1
ATOM 1217 C CA . LEU B 1 28 ? -17.844 -3.018 16.234 1 60.53 28 LEU B CA 1
ATOM 1218 C C . LEU B 1 28 ? -16.953 -3.566 17.344 1 60.53 28 LEU B C 1
ATOM 1220 O O . LEU B 1 28 ? -15.844 -3.074 17.547 1 60.53 28 LEU B O 1
ATOM 1224 N N . ALA B 1 29 ? -17.438 -4.43 18.141 1 55.31 29 ALA B N 1
ATOM 1225 C CA . ALA B 1 29 ? -16.688 -5.027 19.234 1 55.31 29 ALA B CA 1
ATOM 1226 C C . ALA B 1 29 ? -15.414 -5.695 18.734 1 55.31 29 ALA B C 1
ATOM 1228 O O . ALA B 1 29 ? -14.352 -5.566 19.344 1 55.31 29 ALA B O 1
ATOM 1229 N N . LEU B 1 30 ? -15.578 -6.531 17.797 1 47.06 30 LEU B N 1
ATOM 1230 C CA . LEU B 1 30 ? -14.398 -7.156 17.219 1 47.06 30 LEU B CA 1
ATOM 1231 C C . LEU B 1 30 ? -13.422 -6.105 16.703 1 47.06 30 LEU B C 1
ATOM 1233 O O . LEU B 1 30 ? -12.203 -6.266 16.844 1 47.06 30 LEU B O 1
ATOM 1237 N N . ALA B 1 31 ? -13.969 -5.082 16.359 1 44.41 31 ALA B N 1
ATOM 1238 C CA . ALA B 1 31 ? -13.148 -3.932 15.992 1 44.41 31 ALA B CA 1
ATOM 1239 C C . ALA B 1 31 ? -12.547 -3.268 17.219 1 44.41 31 ALA B C 1
ATOM 1241 O O . ALA B 1 31 ? -11.398 -2.818 17.203 1 44.41 31 ALA B O 1
ATOM 1242 N N . GLU B 1 32 ? -13.273 -3.244 18.281 1 45.62 32 GLU B N 1
ATOM 1243 C CA . GLU B 1 32 ? -12.828 -2.713 19.578 1 45.62 32 GLU B CA 1
ATOM 1244 C C . GLU B 1 32 ? -11.734 -3.58 20.188 1 45.62 32 GLU B C 1
ATOM 1246 O O . GLU B 1 32 ? -10.766 -3.062 20.734 1 45.62 32 GLU B O 1
ATOM 1251 N N . ASP B 1 33 ? -12.039 -4.785 20.484 1 44.09 33 ASP B N 1
ATOM 1252 C CA . ASP B 1 33 ? -11.031 -5.652 21.094 1 44.09 33 ASP B CA 1
ATOM 1253 C C . ASP B 1 33 ? -9.688 -5.52 20.391 1 44.09 33 ASP B C 1
ATOM 1255 O O . ASP B 1 33 ? -8.633 -5.645 21.016 1 44.09 33 ASP B O 1
ATOM 1259 N N . MET B 1 34 ? -9.68 -5.23 19.219 1 35.28 34 MET B N 1
ATOM 1260 C CA . MET B 1 34 ? -8.445 -4.766 18.594 1 35.28 34 MET B CA 1
ATOM 1261 C C . MET B 1 34 ? -8.102 -3.352 19.047 1 35.28 34 MET B C 1
ATOM 1263 O O . MET B 1 34 ? -6.926 -2.99 19.125 1 35.28 34 MET B O 1
ATOM 1267 N N . GLU B 1 35 ? -9.125 -2.562 19.328 1 36.25 35 GLU B N 1
ATOM 1268 C CA . GLU B 1 35 ? -8.883 -1.218 19.844 1 36.25 35 GLU B CA 1
ATOM 1269 C C . GLU B 1 35 ? -8.656 -1.237 21.359 1 36.25 35 GLU B C 1
ATOM 1271 O O . GLU B 1 35 ? -8.398 -0.195 21.969 1 36.25 35 GLU B O 1
ATOM 1276 N N . ASP B 1 36 ? -8.773 -1.986 22.25 1 33.31 36 ASP B N 1
ATOM 1277 C CA . ASP B 1 36 ? -8.508 -1.484 23.594 1 33.31 36 ASP B CA 1
ATOM 1278 C C . ASP B 1 36 ? -7.238 -0.635 23.625 1 33.31 36 ASP B C 1
ATOM 1280 O O . ASP B 1 36 ? -6.988 0.08 24.609 1 33.31 36 ASP B O 1
ATOM 1284 N N . ILE B 1 37 ? -6.051 -0.657 23.547 1 30.42 37 ILE B N 1
ATOM 1285 C CA . ILE B 1 37 ? -5.41 0.574 24 1 30.42 37 ILE B CA 1
ATOM 1286 C C . ILE B 1 37 ? -6.074 1.775 23.328 1 30.42 37 ILE B C 1
ATOM 1288 O O . ILE B 1 37 ? -6.695 1.642 22.266 1 30.42 37 ILE B O 1
ATOM 1292 N N . ARG B 1 38 ? -5.672 3.242 23.422 1 32 38 ARG B N 1
ATOM 1293 C CA . ARG B 1 38 ? -6.031 4.598 23.016 1 32 38 ARG B CA 1
ATOM 1294 C C . ARG B 1 38 ? -6.391 4.652 21.531 1 32 38 ARG B C 1
ATOM 1296 O O . ARG B 1 38 ? -6.906 5.66 21.047 1 32 38 ARG B O 1
ATOM 1303 N N . ALA B 1 39 ? -5.867 3.695 20.609 1 30.91 39 ALA B N 1
ATOM 1304 C CA . ALA B 1 39 ? -5.691 3.857 19.172 1 30.91 39 ALA B CA 1
ATOM 1305 C C . ALA B 1 39 ? -6.992 3.566 18.422 1 30.91 39 ALA B C 1
ATOM 1307 O O . ALA B 1 39 ? -7.043 3.67 17.188 1 30.91 39 ALA B O 1
ATOM 1308 N N . TYR B 1 40 ? -8.047 3.307 18.828 1 29.89 40 TYR B N 1
ATOM 1309 C CA . TYR B 1 40 ? -9.336 3.145 18.156 1 29.89 40 TYR B CA 1
ATOM 1310 C C . TYR B 1 40 ? -9.758 4.434 17.453 1 29.89 40 TYR B C 1
ATOM 1312 O O . TYR B 1 40 ? -10.18 4.414 16.297 1 29.89 40 TYR B O 1
ATOM 1320 N N . ASP B 1 41 ? -9.898 5.531 18.156 1 31.02 41 ASP B N 1
ATOM 1321 C CA . ASP B 1 41 ? -10.211 6.84 17.594 1 31.02 41 ASP B CA 1
ATOM 1322 C C . ASP B 1 41 ? -9.32 7.145 16.391 1 31.02 41 ASP B C 1
ATOM 1324 O O . ASP B 1 41 ? -9.773 7.73 15.406 1 31.02 41 ASP B O 1
ATOM 1328 N N . ARG B 1 42 ? -7.984 6.77 16.438 1 30.83 42 ARG B N 1
ATOM 1329 C CA . ARG B 1 42 ? -7.043 6.887 15.32 1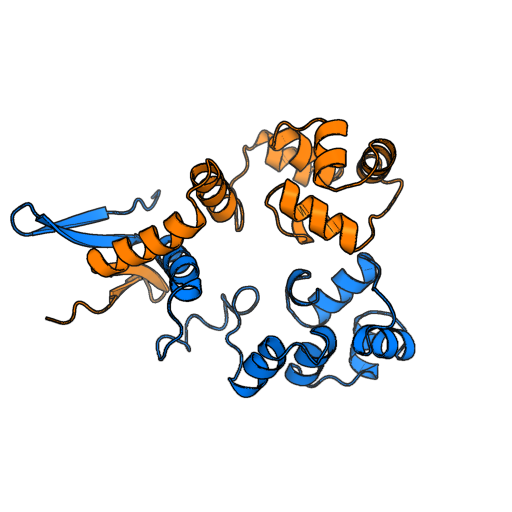 30.83 42 ARG B CA 1
ATOM 1330 C C . ARG B 1 42 ? -7.387 5.906 14.203 1 30.83 42 ARG B C 1
ATOM 1332 O O . ARG B 1 42 ? -7.305 6.25 13.023 1 30.83 42 ARG B O 1
ATOM 1339 N N . ALA B 1 43 ? -7.82 4.742 14.477 1 31.41 43 ALA B N 1
ATOM 1340 C CA . ALA B 1 43 ? -8.148 3.801 13.414 1 31.41 43 ALA B CA 1
ATOM 1341 C C . ALA B 1 43 ? -9.391 4.254 12.641 1 31.41 43 ALA B C 1
ATOM 1343 O O . ALA B 1 43 ? -9.414 4.207 11.414 1 31.41 43 ALA B O 1
ATOM 1344 N N . MET B 1 44 ? -10.469 4.609 13.188 1 34.28 44 MET B N 1
ATOM 1345 C CA . MET B 1 44 ? -11.57 5.246 12.469 1 34.28 44 MET B CA 1
ATOM 1346 C C . MET B 1 44 ? -11.102 6.52 11.773 1 34.28 44 MET B C 1
ATOM 1348 O O . MET B 1 44 ? -11.547 6.832 10.672 1 34.28 44 MET B O 1
ATOM 1352 N N . ALA B 1 45 ? -10.328 7.391 12.359 1 32.25 45 ALA B N 1
ATOM 1353 C CA . ALA B 1 45 ? -9.68 8.5 11.664 1 32.25 45 ALA B CA 1
ATOM 1354 C C . ALA B 1 45 ? -8.789 7.992 10.539 1 32.25 45 ALA B C 1
ATOM 1356 O O . ALA B 1 45 ? -8.742 8.586 9.453 1 32.25 45 ALA B O 1
ATOM 1357 N N . GLU B 1 46 ? -7.973 6.875 10.695 1 35.28 46 GLU B N 1
ATOM 1358 C CA . GLU B 1 46 ? -7.148 6.312 9.633 1 35.28 46 GLU B CA 1
ATOM 1359 C C . GLU B 1 46 ? -7.992 5.531 8.625 1 35.28 46 GLU B C 1
ATOM 1361 O O . GLU B 1 46 ? -7.742 5.586 7.422 1 35.28 46 GLU B O 1
ATOM 1366 N N . ILE B 1 47 ? -8.781 4.559 8.875 1 37.5 47 ILE B N 1
ATOM 1367 C CA . ILE B 1 47 ? -9.711 3.922 7.945 1 37.5 47 ILE B CA 1
ATOM 1368 C C . ILE B 1 47 ? -10.516 4.988 7.207 1 37.5 47 ILE B C 1
ATOM 1370 O O . ILE B 1 47 ? -10.672 4.922 5.988 1 37.5 47 ILE B O 1
ATOM 1374 N N . ASN B 1 48 ? -11.312 5.77 7.84 1 35.94 48 ASN B N 1
ATOM 1375 C CA . ASN B 1 48 ? -11.773 7.004 7.219 1 35.94 48 ASN B CA 1
ATOM 1376 C C . ASN B 1 48 ? -10.633 7.762 6.551 1 35.94 48 ASN B C 1
ATOM 1378 O O . ASN B 1 48 ? -10.836 8.438 5.539 1 35.94 48 ASN B O 1
ATOM 1382 N N . ARG B 1 49 ? -9.555 7.766 7.27 1 37.22 49 ARG B N 1
ATOM 1383 C CA . ARG B 1 49 ? -8.398 8.336 6.582 1 37.22 49 ARG B CA 1
ATOM 1384 C C . ARG B 1 49 ? -7.922 7.426 5.461 1 37.22 49 ARG B C 1
ATOM 1386 O O . ARG B 1 49 ? -7.207 7.863 4.555 1 37.22 49 ARG B O 1
ATOM 1393 N N . GLY B 1 50 ? -7.785 6.094 5.637 1 38.72 50 GLY B N 1
ATOM 1394 C CA . GLY B 1 50 ? -7.184 5.297 4.578 1 38.72 50 GLY B CA 1
ATOM 1395 C C . GLY B 1 50 ? -7.781 5.57 3.213 1 38.72 50 GLY B C 1
ATOM 1396 O O . GLY B 1 50 ? -7.051 5.766 2.238 1 38.72 50 GLY B O 1
ATOM 1397 N N . GLU B 1 51 ? -9.102 4.801 2.971 1 45.38 51 GLU B N 1
ATOM 1398 C CA . GLU B 1 51 ? -9.203 5.086 1.542 1 45.38 51 GLU B CA 1
ATOM 1399 C C . GLU B 1 51 ? -9.039 6.578 1.263 1 45.38 51 GLU B C 1
ATOM 1401 O O . GLU B 1 51 ? -8 7.004 0.744 1 45.38 51 GLU B O 1
ATOM 1406 N N . ASP B 1 52 ? -10.227 7.277 0.945 1 51.03 52 ASP B N 1
ATOM 1407 C CA . ASP B 1 52 ? -10.086 8.648 0.458 1 51.03 52 ASP B CA 1
ATOM 1408 C C . ASP B 1 52 ? -10.156 9.648 1.607 1 51.03 52 ASP B C 1
ATOM 1410 O O . ASP B 1 52 ? -11.242 10.086 1.994 1 51.03 52 ASP B O 1
ATOM 1414 N N . GLU B 1 53 ? -9.328 9.305 2.762 1 63.22 53 GLU B N 1
ATOM 1415 C CA . GLU B 1 53 ? -9.203 10.461 3.643 1 63.22 53 GLU B CA 1
ATOM 1416 C C . GLU B 1 53 ? -9.281 11.766 2.854 1 63.22 53 GLU B C 1
ATOM 1418 O O . GLU B 1 53 ? -8.625 11.914 1.822 1 63.22 53 GLU B O 1
ATOM 1423 N N . ILE B 1 54 ? -10.383 12.469 3.305 1 66.19 54 ILE B N 1
ATOM 1424 C CA . ILE B 1 54 ? -10.492 13.758 2.639 1 66.19 54 ILE B CA 1
ATOM 1425 C C . ILE B 1 54 ? -9.555 14.766 3.297 1 66.19 54 ILE B C 1
ATOM 1427 O O . ILE B 1 54 ? -9.727 15.109 4.469 1 66.19 54 ILE B O 1
ATOM 1431 N N . LEU B 1 55 ? -8.719 15.109 2.678 1 82.88 55 LEU B N 1
ATOM 1432 C CA . LEU B 1 55 ? -7.727 16.062 3.178 1 82.88 55 LEU B CA 1
ATOM 1433 C C . LEU B 1 55 ? -8.227 17.484 3.047 1 82.88 55 LEU B C 1
ATOM 1435 O O . LEU B 1 55 ? -8.914 17.828 2.078 1 82.88 55 LEU B O 1
ATOM 1439 N N . PRO B 1 56 ? -7.895 18.359 4.125 1 87.5 56 PRO B N 1
ATOM 1440 C CA . PRO B 1 56 ? -8.164 19.781 3.908 1 87.5 56 PRO B CA 1
ATOM 1441 C C . PRO B 1 56 ? -7.617 20.297 2.578 1 87.5 56 PRO B C 1
ATOM 1443 O O . PRO B 1 56 ? -6.609 19.781 2.082 1 87.5 56 PRO B O 1
ATOM 1446 N N . THR B 1 57 ? -8.281 21.312 2.07 1 86.62 57 THR B N 1
ATOM 1447 C CA . THR B 1 57 ? -7.941 21.844 0.756 1 86.62 57 THR B CA 1
ATOM 1448 C C . THR B 1 57 ? -6.473 22.25 0.702 1 86.62 57 THR B C 1
ATOM 1450 O O . THR B 1 57 ? -5.789 22 -0.294 1 86.62 57 THR B O 1
ATOM 1453 N N . GLU B 1 58 ? -6.051 22.828 1.77 1 92.94 58 GLU B N 1
ATOM 1454 C CA . GLU B 1 58 ? -4.676 23.312 1.805 1 92.94 58 GLU B CA 1
ATOM 1455 C C . GLU B 1 58 ? -3.682 22.172 1.658 1 92.94 58 GLU B C 1
ATOM 1457 O O . GLU B 1 58 ? -2.676 22.297 0.958 1 92.94 58 GLU B O 1
ATOM 1462 N N . VAL B 1 59 ? -3.998 21.109 2.361 1 93.12 59 VAL B N 1
ATOM 1463 C CA . VAL B 1 59 ? -3.121 19.953 2.299 1 93.12 59 VAL B CA 1
ATOM 1464 C C . VAL B 1 59 ? -3.209 19.312 0.916 1 93.12 59 VAL B C 1
ATOM 1466 O O . VAL B 1 59 ? -2.186 18.984 0.31 1 93.12 59 VAL B O 1
ATOM 1469 N N . ALA B 1 60 ? -4.379 19.125 0.43 1 87.62 60 ALA B N 1
ATOM 1470 C CA . ALA B 1 60 ? -4.598 18.547 -0.891 1 87.62 60 ALA B CA 1
ATOM 1471 C C . ALA B 1 60 ? -3.881 19.344 -1.972 1 87.62 60 ALA B C 1
ATOM 1473 O O . ALA B 1 60 ? -3.334 18.781 -2.92 1 87.62 60 ALA B O 1
ATOM 1474 N N . GLU B 1 61 ? -3.873 20.641 -1.833 1 89.38 61 GLU B N 1
ATOM 1475 C CA . GLU B 1 61 ? -3.232 21.531 -2.807 1 89.38 61 GLU B CA 1
ATOM 1476 C C . GLU B 1 61 ? -1.724 21.297 -2.842 1 89.38 61 GLU B C 1
ATOM 1478 O O . GLU B 1 61 ? -1.099 21.422 -3.898 1 89.38 61 GLU B O 1
ATOM 1483 N N . ARG B 1 62 ? -1.15 20.969 -1.664 1 95.12 62 ARG B N 1
ATOM 1484 C CA . ARG B 1 62 ? 0.284 20.703 -1.616 1 95.12 62 ARG B CA 1
ATOM 1485 C C . ARG B 1 62 ? 0.644 19.484 -2.459 1 95.12 62 ARG B C 1
ATOM 1487 O O . ARG B 1 62 ? 1.69 19.453 -3.111 1 95.12 62 ARG B O 1
ATOM 1494 N N . PHE B 1 63 ? -0.272 18.531 -2.453 1 91.12 63 PHE B N 1
ATOM 1495 C CA . PHE B 1 63 ? -0.055 17.344 -3.271 1 91.12 63 PHE B CA 1
ATOM 1496 C C . PHE B 1 63 ? -0.17 17.688 -4.754 1 91.12 63 PHE B C 1
ATOM 1498 O O . PHE B 1 63 ? 0.637 17.219 -5.566 1 91.12 63 PHE B O 1
ATOM 1505 N N . LEU B 1 64 ? -1.059 18.453 -5.062 1 86.38 64 LEU B N 1
ATOM 1506 C CA . LEU B 1 64 ? -1.345 18.797 -6.453 1 86.38 64 LEU B CA 1
ATOM 1507 C C . LEU B 1 64 ? -0.214 19.625 -7.059 1 86.38 64 LEU B C 1
ATOM 1509 O O . LEU B 1 64 ? 0.1 19.484 -8.242 1 86.38 64 LEU B O 1
ATOM 1513 N N . ASN B 1 65 ? 0.388 20.484 -6.219 1 91.06 65 ASN B N 1
ATOM 1514 C CA . ASN B 1 65 ? 1.451 21.359 -6.688 1 91.06 65 ASN B CA 1
ATOM 1515 C C . ASN B 1 65 ? 2.723 20.594 -7.012 1 91.06 65 ASN B C 1
ATOM 1517 O O . ASN B 1 65 ? 3.547 21.047 -7.809 1 91.06 65 ASN B O 1
ATOM 1521 N N . GLY B 1 66 ? 3.035 19.5 -6.406 1 90.31 66 GLY B N 1
ATOM 1522 C CA . GLY B 1 66 ? 4.137 18.609 -6.715 1 90.31 66 GLY B CA 1
ATOM 1523 C C . GLY B 1 66 ? 5.484 19.141 -6.254 1 90.31 66 GLY B C 1
ATOM 1524 O O . GLY B 1 66 ? 6.527 18.562 -6.582 1 90.31 66 GLY B O 1
ATOM 1525 N N . ALA B 1 67 ? 5.531 20.094 -5.5 1 93.12 67 ALA B N 1
ATOM 1526 C CA . ALA B 1 67 ? 6.773 20.75 -5.086 1 93.12 67 ALA B CA 1
ATOM 1527 C C . ALA B 1 67 ? 7.332 20.094 -3.82 1 93.12 67 ALA B C 1
ATOM 1529 O O . ALA B 1 67 ? 8.508 20.266 -3.498 1 93.12 67 ALA B O 1
ATOM 1530 N N . THR B 1 68 ? 6.426 19.438 -3.109 1 97.12 68 THR B N 1
ATOM 1531 C CA . THR B 1 68 ? 6.805 18.859 -1.824 1 97.12 68 THR B CA 1
ATOM 1532 C C . THR B 1 68 ? 6.664 17.344 -1.857 1 97.12 68 THR B C 1
ATOM 1534 O O . THR B 1 68 ? 5.684 16.812 -2.385 1 97.12 68 THR B O 1
ATOM 1537 N N . GLN B 1 69 ? 7.605 16.672 -1.301 1 97.94 69 GLN B N 1
ATOM 1538 C CA . GLN B 1 69 ? 7.523 15.219 -1.238 1 97.94 69 GLN B CA 1
ATOM 1539 C C . GLN B 1 69 ? 6.324 14.773 -0.411 1 97.94 69 GLN B C 1
ATOM 1541 O O . GLN B 1 69 ? 6.02 15.359 0.626 1 97.94 69 GLN B O 1
ATOM 1546 N N . PRO B 1 70 ? 5.695 13.727 -0.811 1 97.81 70 PRO B N 1
ATOM 1547 C CA . PRO B 1 70 ? 4.5 13.25 -0.108 1 97.81 70 PRO B CA 1
ATOM 1548 C C . PRO B 1 70 ? 4.766 12.938 1.362 1 97.81 70 PRO B C 1
ATOM 1550 O O . PRO B 1 70 ? 3.924 13.211 2.221 1 97.81 70 PRO B O 1
ATOM 1553 N N . LEU B 1 71 ? 5.906 12.391 1.623 1 98.62 71 LEU B N 1
ATOM 1554 C CA . LEU B 1 71 ? 6.234 12.047 3.002 1 98.62 71 LEU B CA 1
ATOM 1555 C C . LEU B 1 71 ? 6.148 13.273 3.902 1 98.62 71 LEU B C 1
ATOM 1557 O O . LEU B 1 71 ? 5.605 13.203 5.008 1 98.62 71 LEU B O 1
ATOM 1561 N N . ARG B 1 72 ? 6.695 14.375 3.408 1 98.69 72 ARG B N 1
ATOM 1562 C CA . ARG B 1 72 ? 6.676 15.609 4.188 1 98.69 72 ARG B CA 1
ATOM 1563 C C . ARG B 1 72 ? 5.25 16.094 4.41 1 98.69 72 ARG B C 1
ATOM 1565 O O . ARG B 1 72 ? 4.887 16.484 5.523 1 98.69 72 ARG B O 1
ATOM 1572 N N . ILE B 1 73 ? 4.473 16.062 3.385 1 98.06 73 ILE B N 1
ATOM 1573 C CA . ILE B 1 73 ? 3.092 16.531 3.469 1 98.06 73 ILE B CA 1
ATOM 1574 C C . ILE B 1 73 ? 2.334 15.703 4.508 1 98.06 73 ILE B C 1
ATOM 1576 O O . ILE B 1 73 ? 1.695 16.266 5.406 1 98.06 73 ILE B O 1
ATOM 1580 N N . TRP B 1 74 ? 2.43 14.438 4.469 1 97.5 74 TRP B N 1
ATOM 1581 C CA . TRP B 1 74 ? 1.729 13.555 5.398 1 97.5 74 TRP B CA 1
ATOM 1582 C C . TRP B 1 74 ? 2.262 13.727 6.816 1 97.5 74 TRP B C 1
ATOM 1584 O O . TRP B 1 74 ? 1.488 13.75 7.777 1 97.5 74 TRP B O 1
ATOM 1594 N N . ARG B 1 75 ? 3.615 13.703 6.887 1 98.56 75 ARG B N 1
ATOM 1595 C CA . ARG B 1 75 ? 4.199 13.883 8.211 1 98.56 75 ARG B CA 1
ATOM 1596 C C . ARG B 1 75 ? 3.66 15.141 8.883 1 98.56 75 ARG B C 1
ATOM 1598 O O . ARG B 1 75 ? 3.225 15.094 10.039 1 98.56 75 ARG B O 1
ATOM 1605 N N . GLU B 1 76 ? 3.725 16.25 8.148 1 98.44 76 GLU B N 1
ATOM 1606 C CA . GLU B 1 76 ? 3.264 17.531 8.688 1 98.44 76 GLU B CA 1
ATOM 1607 C C . GLU B 1 76 ? 1.767 17.5 8.977 1 98.44 76 GLU B C 1
ATOM 1609 O O . GLU B 1 76 ? 1.317 18.031 10 1 98.44 76 GLU B O 1
ATOM 1614 N N . TYR B 1 77 ? 0.993 16.891 8.156 1 97 77 TYR B N 1
ATOM 1615 C CA . TYR B 1 77 ? -0.447 16.766 8.359 1 97 77 TYR B CA 1
ATOM 1616 C C . TYR B 1 77 ? -0.756 15.992 9.633 1 97 77 TYR B C 1
ATOM 1618 O O . TYR B 1 77 ? -1.728 16.297 10.328 1 97 77 TYR B O 1
ATOM 1626 N N . ARG B 1 78 ? 0.096 15.07 9.938 1 95.12 78 ARG B N 1
ATOM 1627 C CA . ARG B 1 78 ? -0.074 14.266 11.141 1 95.12 78 ARG B CA 1
ATOM 1628 C C . ARG B 1 78 ? 0.527 14.961 12.359 1 95.12 78 ARG B C 1
ATOM 1630 O O . ARG B 1 78 ? 0.521 14.406 13.461 1 95.12 78 ARG B O 1
ATOM 1637 N N . GLY B 1 79 ? 1.218 15.992 12.062 1 95.25 79 GLY B N 1
ATOM 1638 C CA . GLY B 1 79 ? 1.78 16.766 13.156 1 95.25 79 GLY B CA 1
ATOM 1639 C C . GLY B 1 79 ? 3.068 16.188 13.703 1 95.25 79 GLY B C 1
ATOM 1640 O O . GLY B 1 79 ? 3.41 16.406 14.867 1 95.25 79 GLY B O 1
ATOM 1641 N N . LEU B 1 80 ? 3.746 15.5 12.93 1 97.81 80 LEU B N 1
ATOM 1642 C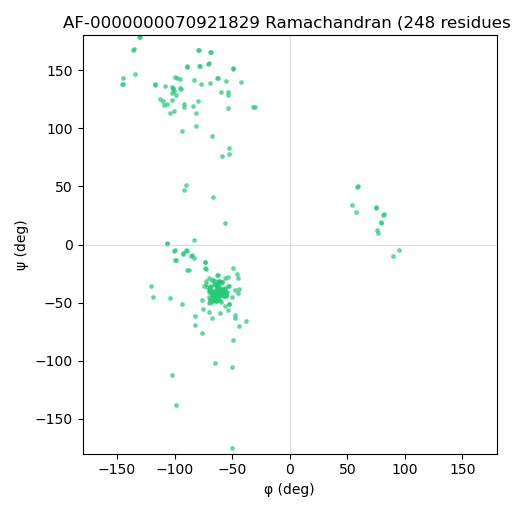 CA . LEU B 1 80 ? 4.973 14.859 13.406 1 97.81 80 LEU B CA 1
ATOM 1643 C C . LEU B 1 80 ? 6.195 15.672 12.992 1 97.81 80 LEU B C 1
ATOM 1645 O O . LEU B 1 80 ? 6.242 16.219 11.891 1 97.81 80 LEU B O 1
ATOM 1649 N N . THR B 1 81 ? 7.176 15.672 13.883 1 98.56 81 THR B N 1
ATOM 1650 C CA . THR B 1 81 ? 8.5 16.156 13.508 1 98.56 81 THR B CA 1
ATOM 1651 C C . THR B 1 81 ? 9.258 15.07 12.734 1 98.56 81 THR B C 1
ATOM 1653 O O . THR B 1 81 ? 8.852 13.914 12.719 1 98.56 81 THR B O 1
ATOM 1656 N N . GLN B 1 82 ? 10.328 15.523 12.148 1 98.62 82 GLN B N 1
ATOM 1657 C CA . GLN B 1 82 ? 11.164 14.539 11.484 1 98.62 82 GLN B CA 1
ATOM 1658 C C . GLN B 1 82 ? 11.711 13.516 12.477 1 98.62 82 GLN B C 1
ATOM 1660 O O . GLN B 1 82 ? 11.781 12.32 12.172 1 98.62 82 GLN B O 1
ATOM 1665 N N . GLN B 1 83 ? 12.047 13.938 13.664 1 98.62 83 GLN B N 1
ATOM 1666 C CA . GLN B 1 83 ? 12.602 13.055 14.688 1 98.62 83 GLN B CA 1
ATOM 1667 C C . GLN B 1 83 ? 11.562 12.031 15.148 1 98.62 83 GLN B C 1
ATOM 1669 O O . GLN B 1 83 ? 11.867 10.844 15.258 1 98.62 83 GLN B O 1
ATOM 1674 N N . LYS B 1 84 ? 10.383 12.492 15.375 1 98.19 84 LYS B N 1
ATOM 1675 C CA . LYS B 1 84 ? 9.336 11.594 15.836 1 98.19 84 LYS B CA 1
ATOM 1676 C C . LYS B 1 84 ? 9.008 10.547 14.781 1 98.19 84 LYS B C 1
ATOM 1678 O O . LYS B 1 84 ? 8.781 9.375 15.102 1 98.19 84 LYS B O 1
ATOM 1683 N N . LEU B 1 85 ? 8.984 11 13.555 1 98.5 85 LEU B N 1
ATOM 1684 C CA . LEU B 1 85 ? 8.734 10.047 12.477 1 98.5 85 LEU B CA 1
ATOM 1685 C C . LEU B 1 85 ? 9.891 9.062 12.352 1 98.5 85 LEU B C 1
ATOM 1687 O O . LEU B 1 85 ? 9.664 7.863 12.141 1 98.5 85 LEU B O 1
ATOM 1691 N N . ALA B 1 86 ? 11.094 9.508 12.445 1 98.75 86 ALA B N 1
ATOM 1692 C CA . ALA B 1 86 ? 12.281 8.656 12.391 1 98.75 86 ALA B CA 1
ATOM 1693 C C . ALA B 1 86 ? 12.227 7.574 13.461 1 98.75 86 ALA B C 1
ATOM 1695 O O . ALA B 1 86 ? 12.469 6.398 13.18 1 98.75 86 ALA B O 1
ATOM 1696 N N . ASP B 1 87 ? 11.844 7.988 14.586 1 96.88 87 ASP B N 1
ATOM 1697 C CA . ASP B 1 87 ? 11.734 7.055 15.703 1 96.88 87 ASP B CA 1
ATOM 1698 C C . ASP B 1 87 ? 10.664 5.992 15.43 1 96.88 87 ASP B C 1
ATOM 1700 O O . ASP B 1 87 ? 10.898 4.801 15.648 1 96.88 87 ASP B O 1
ATOM 1704 N N . ALA B 1 88 ? 9.586 6.418 14.953 1 94.56 88 ALA B N 1
ATOM 1705 C CA . ALA B 1 88 ? 8.477 5.508 14.672 1 94.56 88 ALA B CA 1
ATOM 1706 C C . ALA B 1 88 ? 8.852 4.52 13.57 1 94.56 88 ALA B C 1
ATOM 1708 O O . ALA B 1 88 ? 8.391 3.375 13.578 1 94.56 88 ALA B O 1
ATOM 1709 N N . ALA B 1 89 ? 9.688 4.992 12.672 1 97.12 89 ALA B N 1
ATOM 1710 C CA . ALA B 1 89 ? 10.055 4.16 11.523 1 97.12 89 ALA B CA 1
ATOM 1711 C C . ALA B 1 89 ? 11.32 3.363 11.812 1 97.12 89 ALA B C 1
ATOM 1713 O O . ALA B 1 89 ? 11.727 2.516 11.016 1 97.12 89 ALA B O 1
ATOM 1714 N N . GLY B 1 90 ? 11.961 3.621 12.883 1 96.81 90 GLY B N 1
ATOM 1715 C CA . GLY B 1 90 ? 13.172 2.9 13.266 1 96.81 90 GLY B CA 1
ATOM 1716 C C . GLY B 1 90 ? 14.391 3.309 12.461 1 96.81 90 GLY B C 1
ATOM 1717 O O . GLY B 1 90 ? 15.227 2.471 12.125 1 96.81 90 GLY B O 1
ATOM 1718 N N . VAL B 1 91 ? 14.438 4.504 12.07 1 98.56 91 VAL B N 1
ATOM 1719 C CA . VAL B 1 91 ? 15.578 5.016 11.312 1 98.56 91 VAL B CA 1
ATOM 1720 C C . VAL B 1 91 ? 16.062 6.316 11.945 1 98.56 91 VAL B C 1
ATOM 1722 O O . VAL B 1 91 ? 15.523 6.773 12.953 1 98.56 91 VAL B O 1
ATOM 1725 N N . GLY B 1 92 ? 17.109 6.844 11.352 1 98.62 92 GLY B N 1
ATOM 1726 C CA . GLY B 1 92 ? 17.625 8.109 11.836 1 98.62 92 GLY B CA 1
ATOM 1727 C C . GLY B 1 92 ? 16.984 9.312 11.172 1 98.62 92 GLY B C 1
ATOM 1728 O O . GLY B 1 92 ? 16.484 9.211 10.055 1 98.62 92 GLY B O 1
ATOM 1729 N N . LYS B 1 93 ? 16.969 10.406 11.859 1 98.69 93 LYS B N 1
ATOM 1730 C CA . LYS B 1 93 ? 16.375 11.648 11.359 1 98.69 93 LYS B CA 1
ATOM 1731 C C . LYS B 1 93 ? 16.984 12.047 10.016 1 98.69 93 LYS B C 1
ATOM 1733 O O . LYS B 1 93 ? 16.281 12.484 9.109 1 98.69 93 LYS B O 1
ATOM 1738 N N . PRO B 1 94 ? 18.312 11.93 9.812 1 98.75 94 PRO B N 1
ATOM 1739 C CA . PRO B 1 94 ? 18.875 12.312 8.516 1 98.75 94 PRO B CA 1
ATOM 1740 C C . PRO B 1 94 ? 18.266 11.523 7.355 1 98.75 94 PRO B C 1
ATOM 1742 O O . PRO B 1 94 ? 18.141 12.047 6.246 1 98.75 94 PRO B O 1
ATOM 1745 N N . TYR B 1 95 ? 17.906 10.289 7.633 1 98.62 95 TYR B N 1
ATOM 1746 C CA . TYR B 1 95 ? 17.281 9.453 6.617 1 98.62 95 TYR B CA 1
ATOM 1747 C C . TYR B 1 95 ? 15.945 10.031 6.176 1 98.62 95 TYR B C 1
ATOM 1749 O O . TYR B 1 95 ? 15.672 10.141 4.977 1 98.62 95 TYR B O 1
ATOM 1757 N N . ILE B 1 96 ? 15.195 10.484 7.109 1 98.81 96 ILE B N 1
ATOM 1758 C CA . ILE B 1 96 ? 13.914 11.133 6.84 1 98.81 96 ILE B CA 1
ATOM 1759 C C . ILE B 1 96 ? 14.148 12.422 6.055 1 98.81 96 ILE B C 1
ATOM 1761 O O . ILE B 1 96 ? 13.469 12.672 5.055 1 98.81 96 ILE B O 1
ATOM 1765 N N . SER B 1 97 ? 15.062 13.188 6.531 1 98.75 97 SER B N 1
ATOM 1766 C CA . SER B 1 97 ? 15.367 14.461 5.895 1 98.75 97 SER B CA 1
ATOM 1767 C C . SER B 1 97 ? 15.734 14.266 4.426 1 98.75 97 SER B C 1
ATOM 1769 O O . SER B 1 97 ? 15.258 15.008 3.561 1 98.75 97 SER B O 1
ATOM 1771 N N . GLN B 1 98 ? 16.516 13.297 4.117 1 98.75 98 GLN B N 1
ATOM 1772 C CA . GLN B 1 98 ? 16.969 13.039 2.75 1 98.75 98 GLN B CA 1
ATOM 1773 C C . GLN B 1 98 ? 15.797 12.586 1.872 1 98.75 98 GLN B C 1
ATOM 1775 O O . GLN B 1 98 ? 15.711 12.977 0.705 1 98.75 98 GLN B O 1
ATOM 1780 N N . ILE B 1 99 ? 14.914 11.758 2.402 1 98.5 99 ILE B N 1
ATOM 1781 C CA . ILE B 1 99 ? 13.742 11.32 1.655 1 98.5 99 ILE B CA 1
ATOM 1782 C C . ILE B 1 99 ? 12.844 12.516 1.349 1 98.5 99 ILE B C 1
ATOM 1784 O O . ILE B 1 99 ? 12.398 12.688 0.214 1 98.5 99 ILE B O 1
ATOM 1788 N N . GLU B 1 100 ? 12.695 13.375 2.328 1 98.44 100 GLU B N 1
ATOM 1789 C CA . GLU B 1 100 ? 11.789 14.508 2.17 1 98.44 100 GLU B CA 1
ATOM 1790 C C . GLU B 1 100 ? 12.375 15.562 1.229 1 98.44 100 GLU B C 1
ATOM 1792 O O . GLU B 1 100 ? 11.641 16.391 0.685 1 98.44 100 GLU B O 1
ATOM 1797 N N . ALA B 1 101 ? 13.672 15.492 1.082 1 97.94 101 ALA B N 1
ATOM 1798 C CA . ALA B 1 101 ? 14.352 16.406 0.167 1 97.94 101 ALA B CA 1
ATOM 1799 C C . ALA B 1 101 ? 14.438 15.812 -1.237 1 97.94 101 ALA B C 1
ATOM 1801 O O . ALA B 1 101 ? 14.938 16.453 -2.16 1 97.94 101 ALA B O 1
ATOM 1802 N N . GLY B 1 102 ? 14.039 14.656 -1.419 1 96.56 102 GLY B N 1
ATOM 1803 C CA . GLY B 1 102 ? 14.109 14 -2.715 1 96.56 102 GLY B CA 1
ATOM 1804 C C . GLY B 1 102 ? 15.492 13.469 -3.035 1 96.56 102 GLY B C 1
ATOM 1805 O O . GLY B 1 102 ? 15.781 13.133 -4.188 1 96.56 102 GLY B O 1
ATOM 1806 N N . LYS B 1 103 ? 16.312 13.305 -2.062 1 97.69 103 LYS B N 1
ATOM 1807 C CA . LYS B 1 103 ? 17.703 12.93 -2.285 1 97.69 103 LYS B CA 1
ATOM 1808 C C . LYS B 1 103 ? 17.906 11.43 -2.08 1 97.69 103 LYS B C 1
ATOM 1810 O O . LYS B 1 103 ? 18.938 10.875 -2.463 1 97.69 103 LYS B O 1
ATOM 1815 N N . LYS B 1 104 ? 16.969 10.727 -1.493 1 97.31 104 LYS B N 1
ATOM 1816 C CA . LYS B 1 104 ? 17.062 9.305 -1.197 1 97.31 104 LYS B CA 1
ATOM 1817 C C . LYS B 1 104 ? 15.711 8.617 -1.341 1 97.31 104 LYS B C 1
ATOM 1819 O O . LYS B 1 104 ? 14.688 9.156 -0.916 1 97.31 104 LYS B O 1
ATOM 1824 N N . GLN B 1 105 ? 15.75 7.484 -1.909 1 97.25 105 GLN B N 1
ATOM 1825 C CA . GLN B 1 105 ? 14.578 6.621 -1.916 1 97.25 105 GLN B CA 1
ATOM 1826 C C . GLN B 1 105 ? 14.617 5.621 -0.761 1 97.25 105 GLN B C 1
ATOM 1828 O O . GLN B 1 105 ? 15.656 5 -0.512 1 97.25 105 GLN B O 1
ATOM 1833 N N . PRO B 1 106 ? 13.531 5.527 -0.122 1 98.19 106 PRO B N 1
ATOM 1834 C CA . PRO B 1 106 ? 13.539 4.531 0.953 1 98.19 106 PRO B CA 1
ATOM 1835 C C . PRO B 1 106 ? 13.578 3.1 0.43 1 98.19 106 PRO B C 1
ATOM 1837 O O . PRO B 1 106 ? 13.195 2.844 -0.714 1 98.19 106 PRO B O 1
ATOM 1840 N N . THR B 1 107 ? 14.062 2.203 1.256 1 97.75 107 THR B N 1
ATOM 1841 C CA . THR B 1 107 ? 13.867 0.779 1.004 1 97.75 107 THR B CA 1
ATOM 1842 C C . THR B 1 107 ? 12.398 0.399 1.185 1 97.75 107 THR B C 1
ATOM 1844 O O . THR B 1 107 ? 11.625 1.156 1.772 1 97.75 107 THR B O 1
ATOM 1847 N N . VAL B 1 108 ? 12.039 -0.718 0.735 1 97.75 108 VAL B N 1
ATOM 1848 C CA . VAL B 1 108 ? 10.672 -1.201 0.88 1 97.75 108 VAL B CA 1
ATOM 1849 C C . VAL B 1 108 ? 10.32 -1.33 2.361 1 97.75 108 VAL B C 1
ATOM 1851 O O . VAL B 1 108 ? 9.227 -0.957 2.781 1 97.75 108 VAL B O 1
ATOM 1854 N N . GLY B 1 109 ? 11.25 -1.819 3.125 1 97.31 109 GLY B N 1
ATOM 1855 C CA . GLY B 1 109 ? 11.016 -1.951 4.555 1 97.31 109 GLY B CA 1
ATOM 1856 C C . GLY B 1 109 ? 10.75 -0.625 5.242 1 97.31 109 GLY B C 1
ATOM 1857 O O . GLY B 1 109 ? 9.852 -0.521 6.078 1 97.31 109 GLY B O 1
ATOM 1858 N N . VAL B 1 110 ? 11.5 0.339 4.922 1 98.12 110 VAL B N 1
ATOM 1859 C CA . VAL B 1 110 ? 11.328 1.656 5.523 1 98.12 110 VAL B CA 1
ATOM 1860 C C . VAL B 1 110 ? 10.023 2.279 5.043 1 98.12 110 VAL B C 1
ATOM 1862 O O . VAL B 1 110 ? 9.297 2.896 5.828 1 98.12 110 VAL B O 1
ATOM 1865 N N . LEU B 1 111 ? 9.742 2.109 3.799 1 98.25 111 LEU B N 1
ATOM 1866 C CA . LEU B 1 111 ? 8.484 2.613 3.258 1 98.25 111 LEU B CA 1
ATOM 1867 C C . LEU B 1 111 ? 7.293 2.01 3.996 1 98.25 111 LEU B C 1
ATOM 1869 O O . LEU B 1 111 ? 6.336 2.717 4.32 1 98.25 111 LEU B O 1
ATOM 1873 N N . GLN B 1 112 ? 7.387 0.77 4.273 1 96 112 GLN B N 1
ATOM 1874 C CA . GLN B 1 112 ? 6.336 0.093 5.023 1 96 112 GLN B CA 1
ATOM 1875 C C . GLN B 1 112 ? 6.199 0.673 6.426 1 96 112 GLN B C 1
ATOM 1877 O O . GLN B 1 112 ? 5.09 0.955 6.883 1 96 112 GLN B O 1
ATOM 1882 N N . ALA B 1 113 ? 7.262 0.816 7.051 1 96.69 113 ALA B N 1
ATOM 1883 C CA . ALA B 1 113 ? 7.254 1.369 8.406 1 96.69 113 ALA B CA 1
ATOM 1884 C C . ALA B 1 113 ? 6.68 2.781 8.414 1 96.69 113 ALA B C 1
ATOM 1886 O O . ALA B 1 113 ? 5.895 3.133 9.305 1 96.69 113 ALA B O 1
ATOM 1887 N N . LEU B 1 114 ? 7.066 3.561 7.402 1 98.19 114 LEU B N 1
ATOM 1888 C CA . LEU B 1 114 ? 6.59 4.934 7.305 1 98.19 114 LEU B CA 1
ATOM 1889 C C . LEU B 1 114 ? 5.086 4.969 7.039 1 98.19 114 LEU B C 1
ATOM 1891 O O . LEU B 1 114 ? 4.367 5.777 7.637 1 98.19 114 LEU B O 1
ATOM 1895 N N . SER B 1 115 ? 4.676 4.16 6.16 1 96.38 115 SER B N 1
ATOM 1896 C CA . SER B 1 115 ? 3.25 4.105 5.855 1 96.38 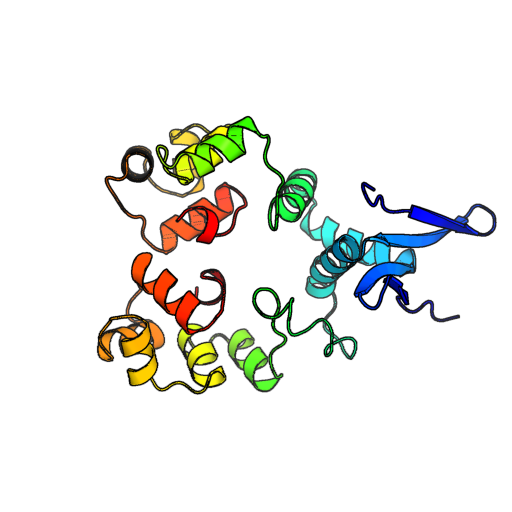115 SER B CA 1
ATOM 1897 C C . SER B 1 115 ? 2.436 3.732 7.09 1 96.38 115 SER B C 1
ATOM 1899 O O . SER B 1 115 ? 1.377 4.312 7.34 1 96.38 115 SER B O 1
ATOM 1901 N N . ARG B 1 116 ? 2.943 2.852 7.859 1 93.12 116 ARG B N 1
ATOM 1902 C CA . ARG B 1 116 ? 2.279 2.453 9.102 1 93.12 116 ARG B CA 1
ATOM 1903 C C . ARG B 1 116 ? 2.266 3.598 10.102 1 93.12 116 ARG B C 1
ATOM 1905 O O . ARG B 1 116 ? 1.226 3.904 10.695 1 93.12 116 ARG B O 1
ATOM 1912 N N . ALA B 1 117 ? 3.377 4.211 10.227 1 94.81 117 ALA B N 1
ATOM 1913 C CA . ALA B 1 117 ? 3.512 5.301 11.188 1 94.81 117 ALA B CA 1
ATOM 1914 C C . ALA B 1 117 ? 2.566 6.449 10.852 1 94.81 117 ALA B C 1
ATOM 1916 O O . ALA B 1 117 ? 2.057 7.129 11.742 1 94.81 117 ALA B O 1
ATOM 1917 N N . LEU B 1 118 ? 2.314 6.613 9.57 1 94.69 118 LEU B N 1
ATOM 1918 C CA . LEU B 1 118 ? 1.521 7.75 9.109 1 94.69 118 LEU B CA 1
ATOM 1919 C C . LEU B 1 118 ? 0.082 7.328 8.828 1 94.69 118 LEU B C 1
ATOM 1921 O O . LEU B 1 118 ? -0.758 8.164 8.484 1 94.69 118 LEU B O 1
ATOM 1925 N N . ALA B 1 119 ? -0.174 6.066 8.93 1 90 119 ALA B N 1
ATOM 1926 C CA . ALA B 1 119 ? -1.495 5.496 8.68 1 90 119 ALA B CA 1
ATOM 1927 C C . ALA B 1 119 ? -1.961 5.797 7.258 1 90 119 ALA B C 1
ATOM 1929 O O . ALA B 1 119 ? -3.082 6.266 7.051 1 90 119 ALA B O 1
ATOM 1930 N N . VAL B 1 120 ? -1.171 5.539 6.293 1 91.06 120 VAL B N 1
ATOM 1931 C CA . VAL B 1 120 ? -1.463 5.66 4.867 1 91.06 120 VAL B CA 1
ATOM 1932 C C . VAL B 1 120 ? -0.934 4.434 4.125 1 91.06 120 VAL B C 1
ATOM 1934 O O . VAL B 1 120 ? -0.214 3.615 4.703 1 91.06 120 VAL B O 1
ATOM 1937 N N . ASP B 1 121 ? -1.355 4.312 2.895 1 88.75 121 ASP B N 1
ATOM 1938 C CA . ASP B 1 121 ? -0.821 3.234 2.07 1 88.75 121 ASP B CA 1
ATOM 1939 C C . ASP B 1 121 ? 0.572 3.58 1.547 1 88.75 121 ASP B C 1
ATOM 1941 O O . ASP B 1 121 ? 0.925 4.758 1.438 1 88.75 121 ASP B O 1
ATOM 1945 N N . MET B 1 122 ? 1.319 2.555 1.28 1 95.31 122 MET B N 1
ATOM 1946 C CA . MET B 1 122 ? 2.646 2.771 0.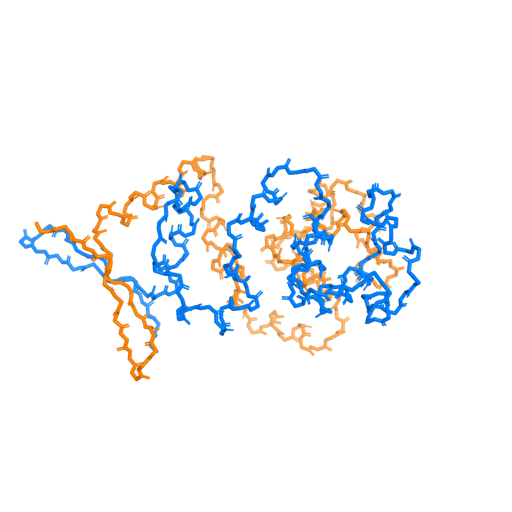714 1 95.31 122 MET B CA 1
ATOM 1947 C C . MET B 1 122 ? 2.57 3.641 -0.537 1 95.31 122 MET B C 1
ATOM 1949 O O . MET B 1 122 ? 3.422 4.504 -0.751 1 95.31 122 MET B O 1
ATOM 1953 N N . GLU B 1 123 ? 1.497 3.473 -1.324 1 93 123 GLU B N 1
ATOM 1954 C CA . GLU B 1 123 ? 1.304 4.219 -2.564 1 93 123 GLU B CA 1
ATOM 1955 C C . GLU B 1 123 ? 1.178 5.715 -2.293 1 93 123 GLU B C 1
ATOM 1957 O O . GLU B 1 123 ? 1.548 6.535 -3.135 1 93 123 GLU B O 1
ATOM 1962 N N . ASP B 1 124 ? 0.749 6.012 -1.142 1 92.81 124 ASP B N 1
ATOM 1963 C CA . ASP B 1 124 ? 0.515 7.406 -0.786 1 92.81 124 ASP B CA 1
ATOM 1964 C C . ASP B 1 124 ? 1.834 8.148 -0.565 1 92.81 124 ASP B C 1
ATOM 1966 O O . ASP B 1 124 ? 1.862 9.375 -0.524 1 92.81 124 ASP B O 1
ATOM 1970 N N . LEU B 1 125 ? 2.879 7.391 -0.429 1 96.81 125 LEU B N 1
ATOM 1971 C CA . LEU B 1 125 ? 4.148 7.996 -0.04 1 96.81 125 LEU B CA 1
ATOM 1972 C C . LEU B 1 125 ? 5.109 8.047 -1.222 1 96.81 125 LEU B C 1
ATOM 1974 O O . LEU B 1 125 ? 6.238 8.523 -1.087 1 96.81 125 LEU B O 1
ATOM 1978 N N . VAL B 1 126 ? 4.527 7.512 -2.404 1 90.44 126 VAL B N 1
ATOM 1979 C CA . VAL B 1 126 ? 5.434 7.465 -3.547 1 90.44 126 VAL B CA 1
ATOM 1980 C C . VAL B 1 126 ? 4.727 8.008 -4.789 1 90.44 126 VAL B C 1
ATOM 1982 O O . VAL B 1 126 ? 3.496 8.031 -4.848 1 90.44 126 VAL B O 1
#

Radius of gyration: 20.87 Å; Cα contacts (8 Å, |Δi|>4): 296; chains: 2; bounding box: 60×46×43 Å

pLDDT: mean 76.77, std 24.27, range [25.38, 98.81]

Solvent-accessible surface area (backbone atoms only — not comparable to full-atom values): 14175 Å² total; per-residue (Å²): 130,86,76,66,74,37,76,42,59,56,97,85,36,78,48,34,31,40,23,34,32,69,57,40,51,50,34,44,53,40,15,38,75,63,54,86,93,93,75,102,60,70,80,82,29,67,95,34,30,56,76,72,54,80,65,57,65,72,58,48,46,47,59,71,67,61,80,53,38,46,53,47,55,53,36,52,74,71,68,45,51,62,56,59,48,13,59,66,39,73,50,52,42,67,58,46,53,34,38,44,68,70,75,42,79,61,51,47,69,48,39,49,33,44,16,59,70,68,54,44,51,58,67,66,56,103,129,83,68,63,74,39,74,44,59,57,98,83,35,79,50,28,27,37,32,30,41,66,60,50,47,49,17,47,44,47,41,34,74,72,20,65,68,92,56,40,70,51,42,57,52,24,56,55,30,39,76,76,39,79,61,58,68,71,60,48,47,46,60,72,67,61,82,53,40,46,52,47,54,52,36,53,74,70,66,46,50,60,58,59,47,14,58,65,40,72,49,53,42,68,60,47,52,32,36,46,67,70,74,42,78,62,50,47,70,48,40,49,33,43,17,60,69,67,46,44,54,59,69,65,56,102

Sequence (252 aa):
MNAQVQIIERDGQPEYAVVPIETYRRLLALAEDMEDIRAYDRAMAEINRGEDEILPTEVAERFLNGATQPLRIWREYRGLTQQKLADAAGVGKPYISQIEAGKKQPTVGVLQALSRALAVDMEDLVMNAQVQIIERDGQPEYAVVPIETYRRLLALAEDMEDIRAYDRAMAEINRGEDEILPTEVAERFLNGATQPLRIWREYRGLTQQKLADAAGVGKPYISQIEAGKKQPTVGVLQALSRALAVDMEDLV

Foldseek 3Di:
DPDDWDFDDDPNHTDDIDDDPVRVVVVCVVCVVVPDDDDPPDDCAPVCVLPDHDDPPVLVVVVVVVPWQLLVSLCVSVPHDLCRLCVQLVHHSVVSVCVRVVNDDDDPSSLVSNCVVSSYDSVSRD/DPQDFDFDADPRHGDDTDDDPVVVVVVVVVLCVVVPPPCSVVVCQLVCVEPCVPDPPVLVVVVVVVPWQLLVSLCVVVPHDLQRLCVQLVHHSVVSVCVRVVNDDDDPSSLVSSCVVSSYDSVSRD